Protein AF-0000000084529074 (afdb_homodimer)

Structure (mmCIF, N/CA/C/O backbone):
data_AF-0000000084529074-model_v1
#
loop_
_entity.id
_entity.type
_entity.pdbx_description
1 polymer Acetyltransferase
#
loop_
_atom_site.group_PDB
_atom_site.id
_atom_site.type_symbol
_atom_site.label_atom_id
_atom_site.label_alt_id
_atom_site.label_comp_id
_atom_site.label_asym_id
_atom_site.label_entity_id
_atom_site.label_seq_id
_atom_site.pdbx_PDB_ins_code
_atom_site.Cartn_x
_atom_site.Cartn_y
_atom_site.Cartn_z
_atom_site.occupancy
_atom_site.B_iso_or_equiv
_atom_site.auth_seq_id
_atom_site.auth_comp_id
_atom_site.auth_asym_id
_atom_site.auth_atom_id
_atom_site.pdbx_PDB_model_num
ATOM 1 N N . MET A 1 1 ? -19.469 14.969 -1.987 1 67.5 1 MET A N 1
ATOM 2 C CA . MET A 1 1 ? -19.672 15.68 -0.726 1 67.5 1 MET A CA 1
ATOM 3 C C . MET A 1 1 ? -19 17.047 -0.756 1 67.5 1 MET A C 1
ATOM 5 O O . MET A 1 1 ? -17.953 17.219 -1.384 1 67.5 1 MET A O 1
ATOM 9 N N . ASP A 1 2 ? -19.656 18.109 -0.275 1 78.69 2 ASP A N 1
ATOM 10 C CA . ASP A 1 2 ? -19.125 19.469 -0.254 1 78.69 2 ASP A CA 1
ATOM 11 C C . ASP A 1 2 ? -18.188 19.672 0.933 1 78.69 2 ASP A C 1
ATOM 13 O O . ASP A 1 2 ? -18.641 19.984 2.037 1 78.69 2 ASP A O 1
ATOM 17 N N . ILE A 1 3 ? -16.922 19.469 0.771 1 86.44 3 ILE A N 1
ATOM 18 C CA . ILE A 1 3 ? -15.93 19.516 1.843 1 86.44 3 ILE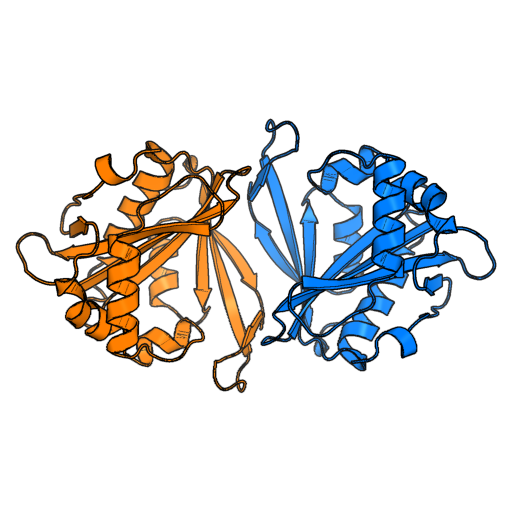 A CA 1
ATOM 19 C C . ILE A 1 3 ? -15.688 20.969 2.248 1 86.44 3 ILE A C 1
ATOM 21 O O . ILE A 1 3 ? -15.242 21.25 3.363 1 86.44 3 ILE A O 1
ATOM 25 N N . VAL A 1 4 ? -16.062 21.953 1.356 1 83.12 4 VAL A N 1
ATOM 26 C CA . VAL A 1 4 ? -15.812 23.375 1.584 1 83.12 4 VAL A CA 1
ATOM 27 C C . VAL A 1 4 ? -16.625 23.859 2.785 1 83.12 4 VAL A C 1
ATOM 29 O O . VAL A 1 4 ? -16.172 24.734 3.535 1 83.12 4 VAL A O 1
ATOM 32 N N . SER A 1 5 ? -17.75 23.234 2.975 1 89 5 SER A N 1
ATOM 33 C CA . SER A 1 5 ? -18.609 23.641 4.074 1 89 5 SER A CA 1
ATOM 34 C C . SER A 1 5 ? -18.094 23.109 5.41 1 89 5 SER A C 1
ATOM 36 O O . SER A 1 5 ? -18.547 23.547 6.473 1 89 5 SER A O 1
ATOM 38 N N . LEU A 1 6 ? -17.125 22.266 5.43 1 92.81 6 LEU A N 1
ATOM 39 C CA . LEU A 1 6 ? -16.625 21.609 6.645 1 92.81 6 LEU A CA 1
ATOM 40 C C . LEU A 1 6 ? -15.375 22.312 7.164 1 92.81 6 LEU A C 1
ATOM 42 O O . LEU A 1 6 ? -14.883 21.969 8.242 1 92.81 6 LEU A O 1
ATOM 46 N N . VAL A 1 7 ? -14.852 23.297 6.395 1 93.38 7 VAL A N 1
ATOM 47 C CA . VAL A 1 7 ? -13.602 23.969 6.75 1 93.38 7 VAL A CA 1
ATOM 48 C C . VAL A 1 7 ? -13.82 25.469 6.801 1 93.38 7 VAL A C 1
ATOM 50 O O . VAL A 1 7 ? -14.719 26 6.137 1 93.38 7 VAL A O 1
ATOM 53 N N . PRO A 1 8 ? -13.242 26.203 7.582 1 96.44 8 PRO A N 1
ATOM 54 C CA . PRO A 1 8 ? -12.086 25.797 8.391 1 96.44 8 PRO A CA 1
ATOM 55 C C . PRO A 1 8 ? -12.484 25.031 9.648 1 96.44 8 PRO A C 1
ATOM 57 O O . PRO A 1 8 ? -13.633 25.141 10.102 1 96.44 8 PRO A O 1
ATOM 60 N N . VAL A 1 9 ? -11.531 24.203 10.18 1 97.56 9 VAL A N 1
ATOM 61 C CA . VAL A 1 9 ? -11.664 23.531 11.461 1 97.56 9 VAL A CA 1
ATOM 62 C C . VAL A 1 9 ? -10.891 24.281 12.531 1 97.56 9 VAL A C 1
ATOM 64 O O . VAL A 1 9 ? -9.695 24.547 12.375 1 97.56 9 VAL A O 1
ATOM 67 N N . THR A 1 10 ? -11.555 24.641 13.586 1 98.06 10 THR A N 1
ATOM 68 C CA . THR A 1 10 ? -10.914 25.359 14.68 1 98.06 10 THR A CA 1
ATOM 69 C C . THR A 1 10 ? -10.695 24.438 15.883 1 98.06 10 THR A C 1
ATOM 71 O O . THR A 1 10 ? -11.602 23.703 16.266 1 98.06 10 THR A O 1
ATOM 74 N N . THR A 1 11 ? -9.492 24.391 16.328 1 98.19 11 THR A N 1
ATOM 75 C CA . THR A 1 11 ? -9.156 23.672 17.547 1 98.19 11 THR A CA 1
ATOM 76 C C . THR A 1 11 ? -8.844 24.641 18.688 1 98.19 11 THR A C 1
ATOM 78 O O . THR A 1 11 ? -9.195 25.828 18.609 1 98.19 11 THR A O 1
ATOM 81 N N . ASP A 1 12 ? -8.305 24.062 19.844 1 98.06 12 ASP A N 1
ATOM 82 C CA . ASP A 1 12 ? -8.023 24.906 20.984 1 98.06 12 ASP A CA 1
ATOM 83 C C . ASP A 1 12 ? -7.02 26 20.625 1 98.06 12 ASP A C 1
ATOM 85 O O . ASP A 1 12 ? -7.203 27.172 21 1 98.06 12 ASP A O 1
ATOM 89 N N . ARG A 1 13 ? -5.906 25.625 19.875 1 98.5 13 ARG A N 1
ATOM 90 C CA . ARG A 1 13 ? -4.836 26.578 19.625 1 98.5 13 ARG A CA 1
ATOM 91 C C . ARG A 1 13 ? -4.672 26.844 18.141 1 98.5 13 ARG A C 1
ATOM 93 O O . ARG A 1 13 ? -3.955 27.766 17.734 1 98.5 13 ARG A O 1
ATOM 100 N N . LEU A 1 14 ? -5.402 26.031 17.281 1 98.75 14 LEU A N 1
ATOM 101 C CA . LEU A 1 14 ? -5.09 26.078 15.852 1 98.75 14 LEU A CA 1
ATOM 102 C C . LEU A 1 14 ? -6.348 26.328 15.031 1 98.75 14 LEU A C 1
ATOM 104 O O . LEU A 1 14 ? -7.465 26.109 15.508 1 98.75 14 LEU A O 1
ATOM 108 N N . VAL A 1 15 ? -6.141 26.875 13.836 1 98.62 15 VAL A N 1
ATOM 109 C CA . VAL A 1 15 ? -7.137 26.875 12.773 1 98.62 15 VAL A CA 1
ATOM 110 C C . VAL A 1 15 ? -6.598 26.109 11.562 1 98.62 15 VAL A C 1
ATOM 112 O O . VAL A 1 15 ? -5.508 26.406 11.07 1 98.62 15 VAL A O 1
ATOM 115 N N . LEU A 1 16 ? -7.281 25.062 11.188 1 98.38 16 LEU A N 1
ATOM 116 C CA . LEU A 1 16 ? -7.02 24.344 9.945 1 98.38 16 LEU A CA 1
ATOM 117 C C . LEU A 1 16 ? -7.883 24.891 8.812 1 98.38 16 LEU A C 1
ATOM 119 O O . LEU A 1 16 ? -9.102 24.703 8.805 1 98.38 16 LEU A O 1
ATOM 123 N N . ARG A 1 17 ? -7.289 25.547 7.836 1 97.31 17 ARG A N 1
ATOM 124 C CA . ARG A 1 17 ? -8.055 26.25 6.809 1 97.31 17 ARG A CA 1
ATOM 125 C C . ARG A 1 17 ? -7.523 25.922 5.414 1 97.31 17 ARG A C 1
ATOM 127 O O . ARG A 1 17 ? -6.402 25.438 5.27 1 97.31 17 ARG A O 1
ATOM 134 N N . PRO A 1 18 ? -8.352 26.156 4.402 1 96.5 18 PRO A N 1
ATOM 135 C CA . PRO A 1 18 ? -7.828 26 3.041 1 96.5 18 PRO A CA 1
ATOM 136 C C . PRO A 1 18 ? -6.621 26.906 2.773 1 96.5 18 PRO A C 1
ATOM 138 O O . PRO A 1 18 ? -6.488 27.969 3.391 1 96.5 18 PRO A O 1
ATOM 141 N N . PHE A 1 19 ? -5.75 26.422 1.89 1 97 19 PHE A N 1
ATOM 142 C CA . PHE A 1 19 ? -4.605 27.219 1.479 1 97 19 PHE A CA 1
ATOM 143 C C . PHE A 1 19 ? -5.055 28.438 0.683 1 97 19 PHE A C 1
ATOM 145 O O . PHE A 1 19 ? -6.105 28.422 0.039 1 97 19 PHE A O 1
ATOM 152 N N . ALA A 1 20 ? -4.305 29.484 0.805 1 94.88 20 ALA A N 1
ATOM 153 C CA . ALA A 1 20 ? -4.457 30.688 -0.011 1 94.88 20 ALA A CA 1
ATOM 154 C C . ALA A 1 20 ? -3.18 31 -0.789 1 94.88 20 ALA A C 1
ATOM 156 O O . ALA A 1 20 ? -2.094 30.562 -0.404 1 94.88 20 ALA A O 1
ATOM 157 N N . ALA A 1 21 ? -3.281 31.703 -1.882 1 89.94 21 ALA A N 1
ATOM 158 C CA . ALA A 1 21 ? -2.143 32.031 -2.742 1 89.94 21 ALA A CA 1
ATOM 159 C C . ALA A 1 21 ? -1.001 32.625 -1.936 1 89.94 21 ALA A C 1
ATOM 161 O O . ALA A 1 21 ? 0.172 32.375 -2.205 1 89.94 21 ALA A O 1
ATOM 162 N N . GLY A 1 22 ? -1.305 33.406 -0.957 1 94.25 22 GLY A N 1
ATOM 163 C CA . GLY A 1 22 ? -0.3 34.094 -0.172 1 94.25 22 GLY A CA 1
ATOM 164 C C . GLY A 1 22 ? 0.433 33.188 0.802 1 94.25 22 GLY A C 1
ATOM 165 O O . GLY A 1 22 ? 1.377 33.625 1.467 1 94.25 22 GLY A O 1
ATOM 166 N N . ASP A 1 23 ? 0.114 31.906 0.792 1 97.88 23 ASP A N 1
ATOM 167 C CA . ASP A 1 23 ? 0.686 30.984 1.777 1 97.88 23 ASP A CA 1
ATOM 168 C C . ASP A 1 23 ? 1.996 30.391 1.272 1 97.88 23 ASP A C 1
ATOM 170 O O . ASP A 1 23 ? 2.707 29.719 2.023 1 97.88 23 ASP A O 1
ATOM 174 N N . ALA A 1 24 ? 2.338 30.625 0.024 1 97.75 24 ALA A N 1
ATOM 175 C CA . ALA A 1 24 ? 3.418 29.891 -0.629 1 97.75 24 ALA A CA 1
ATOM 176 C C . ALA A 1 24 ? 4.746 30.109 0.09 1 97.75 24 ALA A C 1
ATOM 178 O O . ALA A 1 24 ? 5.547 29.188 0.225 1 97.75 24 ALA A O 1
ATOM 179 N N . ALA A 1 25 ? 5 31.328 0.501 1 97.69 25 ALA A N 1
ATOM 180 C CA . ALA A 1 25 ? 6.258 31.625 1.177 1 97.69 25 ALA A CA 1
ATOM 181 C C . ALA A 1 25 ? 6.375 30.859 2.488 1 97.69 25 ALA A C 1
ATOM 183 O O . ALA A 1 25 ? 7.441 30.328 2.812 1 97.69 25 ALA A O 1
ATOM 184 N N . ASP A 1 26 ? 5.328 30.828 3.258 1 98.19 26 ASP A N 1
ATOM 185 C CA . ASP A 1 26 ? 5.324 30.078 4.508 1 98.19 26 ASP A CA 1
ATOM 186 C C . ASP A 1 26 ? 5.504 28.578 4.25 1 98.19 26 ASP A C 1
ATOM 188 O O . ASP A 1 26 ? 6.223 27.906 4.988 1 98.19 26 ASP A O 1
ATOM 192 N N . VAL A 1 27 ? 4.836 28.062 3.213 1 98.38 27 VAL A N 1
ATOM 193 C CA . VAL A 1 27 ? 4.938 26.656 2.857 1 98.38 27 VAL A CA 1
ATOM 194 C C . VAL A 1 27 ? 6.371 26.312 2.453 1 98.38 27 VAL A C 1
ATOM 196 O O . VAL A 1 27 ? 6.918 25.297 2.867 1 98.38 27 VAL A O 1
ATOM 199 N N . PHE A 1 28 ? 6.992 27.203 1.712 1 98.38 28 PHE A N 1
ATOM 200 C CA . PHE A 1 28 ? 8.375 27 1.295 1 98.38 28 PHE A CA 1
ATOM 201 C C . PHE A 1 28 ? 9.305 26.953 2.502 1 98.38 28 PHE A C 1
ATOM 203 O O . PHE A 1 28 ? 10.305 26.234 2.498 1 98.38 28 PHE A O 1
ATOM 210 N N . ALA A 1 29 ? 8.961 27.672 3.508 1 97.88 29 ALA A N 1
ATOM 211 C CA . ALA A 1 29 ? 9.805 27.781 4.695 1 97.88 29 ALA A CA 1
ATOM 212 C C . ALA A 1 29 ? 10 26.422 5.359 1 97.88 29 ALA A C 1
ATOM 214 O O . ALA A 1 29 ? 10.984 26.203 6.059 1 97.88 29 ALA A O 1
ATOM 215 N N . TYR A 1 30 ? 9.094 25.469 5.152 1 97.31 30 TYR A N 1
ATOM 216 C CA . TYR A 1 30 ? 9.32 24.156 5.723 1 97.31 30 TYR A CA 1
ATOM 217 C C . TYR A 1 30 ? 9.438 23.094 4.629 1 97.31 30 TYR A C 1
ATOM 219 O O . TYR A 1 30 ? 10.211 22.141 4.754 1 97.31 30 TYR A O 1
ATOM 227 N N . GLN A 1 31 ? 8.773 23.203 3.514 1 97.81 31 GLN A N 1
ATOM 228 C CA . GLN A 1 31 ? 8.836 22.203 2.453 1 97.81 31 GLN A CA 1
ATOM 229 C C . GLN A 1 31 ? 10.133 22.328 1.659 1 97.81 31 GLN A C 1
ATOM 231 O O . GLN A 1 31 ? 10.5 21.406 0.916 1 97.81 31 GLN A O 1
ATOM 236 N N . GLY A 1 32 ? 10.75 23.391 1.778 1 97.44 32 GLY A N 1
ATOM 237 C CA . GLY A 1 32 ? 12.023 23.609 1.107 1 97.44 32 GLY A CA 1
ATOM 238 C C . GLY A 1 32 ? 13.211 23.094 1.908 1 97.44 32 GLY A C 1
ATOM 239 O O . GLY A 1 32 ? 14.352 23.141 1.438 1 97.44 32 GLY A O 1
ATOM 240 N N . LEU A 1 33 ? 13.023 22.641 3.068 1 96.75 33 LEU A N 1
ATOM 241 C CA . LEU A 1 33 ? 14.094 22.219 3.963 1 96.75 33 LEU A CA 1
ATOM 242 C C . LEU A 1 33 ? 14.477 20.766 3.707 1 96.75 33 LEU A C 1
ATOM 244 O O . LEU A 1 33 ? 13.602 19.891 3.607 1 96.75 33 LEU A O 1
ATOM 248 N N . GLU A 1 34 ? 15.734 20.484 3.711 1 94.81 34 GLU A N 1
ATOM 249 C CA . GLU A 1 34 ? 16.25 19.125 3.574 1 94.81 34 GLU A CA 1
ATOM 250 C C . GLU A 1 34 ? 15.812 18.25 4.742 1 94.81 34 GLU A C 1
ATOM 252 O O . GLU A 1 34 ? 15.539 17.062 4.559 1 94.81 34 GLU A O 1
ATOM 257 N N . SER A 1 35 ? 15.766 18.828 5.859 1 93.62 35 SER A N 1
ATOM 258 C CA . SER A 1 35 ? 15.414 18.078 7.062 1 93.62 35 SER A CA 1
ATOM 259 C C . SER A 1 35 ? 13.977 17.562 6.996 1 93.62 35 SER A C 1
ATOM 261 O O . SER A 1 35 ? 13.656 16.531 7.574 1 93.62 35 SER A O 1
ATOM 263 N N . VAL A 1 36 ? 13.141 18.297 6.277 1 93.62 36 VAL A N 1
ATOM 264 C CA . VAL A 1 36 ? 11.758 17.875 6.086 1 93.62 36 VAL A CA 1
ATOM 265 C C . VAL A 1 36 ? 11.68 16.859 4.949 1 93.62 36 VAL A C 1
ATOM 267 O O . VAL A 1 36 ? 11.039 15.805 5.09 1 93.62 36 VAL A O 1
ATOM 270 N N . ALA A 1 37 ? 12.375 17.062 3.893 1 94.19 37 ALA A N 1
ATOM 271 C CA . ALA A 1 37 ? 12.32 16.25 2.68 1 94.19 37 ALA A CA 1
ATOM 272 C C . ALA A 1 37 ? 12.93 14.867 2.916 1 94.19 37 ALA A C 1
ATOM 274 O O . ALA A 1 37 ? 12.547 13.891 2.266 1 94.19 37 ALA A O 1
ATOM 275 N N . ARG A 1 38 ? 13.836 14.758 3.82 1 90 38 ARG A N 1
ATOM 276 C CA . ARG A 1 38 ? 14.609 13.539 4.023 1 90 38 ARG A CA 1
ATOM 277 C C . ARG A 1 38 ? 13.695 12.359 4.328 1 90 38 ARG A C 1
ATOM 279 O O . ARG A 1 38 ? 13.945 11.234 3.879 1 90 38 ARG A O 1
ATOM 286 N N . TYR A 1 39 ? 12.633 12.625 5.051 1 91.81 39 TYR A N 1
ATOM 287 C CA . TYR A 1 39 ? 11.75 11.539 5.461 1 91.81 39 TYR A CA 1
ATOM 288 C C . TYR A 1 39 ? 10.703 11.258 4.391 1 91.81 39 TYR A C 1
ATOM 290 O O . TYR A 1 39 ? 9.961 10.273 4.484 1 91.81 39 TYR A O 1
ATOM 298 N N . LEU A 1 40 ? 10.625 12.078 3.418 1 90.94 40 LEU A N 1
ATOM 299 C CA . LEU A 1 40 ? 9.562 11.992 2.416 1 90.94 40 LEU A CA 1
ATOM 300 C C . LEU A 1 40 ? 10.102 11.422 1.107 1 90.94 40 LEU A C 1
ATOM 302 O O . LEU A 1 40 ? 9.383 11.367 0.108 1 90.94 40 LEU A O 1
ATOM 306 N N . TYR A 1 41 ? 11.359 11.039 1.06 1 89.69 41 TYR A N 1
ATOM 307 C CA . TYR A 1 41 ? 12.023 10.398 -0.069 1 89.69 41 TYR A CA 1
ATOM 308 C C . TYR A 1 41 ? 11.875 11.234 -1.335 1 89.69 41 TYR A C 1
ATOM 310 O O . TYR A 1 41 ? 11.578 10.703 -2.406 1 89.69 41 TYR A O 1
ATOM 318 N N . ARG A 1 42 ? 12 12.484 -1.155 1 91.5 42 ARG A N 1
ATOM 319 C CA . ARG A 1 42 ? 11.969 13.453 -2.25 1 91.5 42 ARG A CA 1
ATOM 320 C C . ARG A 1 42 ? 12.984 14.57 -2.025 1 91.5 42 ARG A C 1
ATOM 322 O O . ARG A 1 42 ? 13.508 14.719 -0.921 1 91.5 42 ARG A O 1
ATOM 329 N N . GLU A 1 43 ? 13.242 15.289 -3.072 1 94.25 43 GLU A N 1
ATOM 330 C CA . GLU A 1 43 ? 14.031 16.516 -2.922 1 94.25 43 GLU A CA 1
ATOM 331 C C . GLU A 1 43 ? 13.203 17.625 -2.285 1 94.25 43 GLU A C 1
ATOM 333 O O . GLU A 1 43 ? 11.977 17.625 -2.379 1 94.25 43 GLU A O 1
ATOM 338 N N . PRO A 1 44 ? 13.953 18.516 -1.577 1 97 44 PRO A N 1
ATOM 339 C CA . PRO A 1 44 ? 13.219 19.703 -1.127 1 97 44 PRO A CA 1
ATOM 340 C C . PRO A 1 44 ? 12.516 20.438 -2.27 1 97 44 PRO A C 1
ATOM 342 O O . PRO A 1 44 ? 13.039 20.484 -3.387 1 97 44 PRO A O 1
ATOM 345 N N . TYR A 1 45 ? 11.344 20.953 -1.937 1 97.44 45 TYR A N 1
ATOM 346 C CA . TYR A 1 45 ? 10.617 21.703 -2.965 1 97.44 45 TYR A CA 1
ATOM 347 C C . TYR A 1 45 ? 11.281 23.047 -3.24 1 97.44 45 TYR A C 1
ATOM 349 O O . TYR A 1 45 ? 11.789 23.688 -2.322 1 97.44 45 TYR A O 1
ATOM 357 N N . SER A 1 46 ? 11.258 23.422 -4.48 1 98.12 46 SER A N 1
ATOM 358 C CA . SER A 1 46 ? 11.625 24.797 -4.828 1 98.12 46 SER A CA 1
ATOM 359 C C . SER A 1 46 ? 10.508 25.781 -4.473 1 98.12 46 SER A C 1
ATOM 361 O O . SER A 1 46 ? 9.391 25.359 -4.168 1 98.12 46 SER A O 1
ATOM 363 N N . ARG A 1 47 ? 10.859 27.016 -4.531 1 97.5 47 ARG A N 1
ATOM 364 C CA . ARG A 1 47 ? 9.844 28.031 -4.305 1 97.5 47 ARG A CA 1
ATOM 365 C C . ARG A 1 47 ? 8.719 27.922 -5.332 1 97.5 47 ARG A C 1
ATOM 367 O O . ARG A 1 47 ? 7.543 28.016 -4.98 1 97.5 47 ARG A O 1
ATOM 374 N N . GLU A 1 48 ? 9.117 27.719 -6.559 1 97.56 48 GLU A N 1
ATOM 375 C CA . GLU A 1 48 ? 8.148 27.578 -7.645 1 97.56 48 GLU A CA 1
ATOM 376 C C . GLU A 1 48 ? 7.227 26.375 -7.418 1 97.56 48 GLU A C 1
ATOM 378 O O . GLU A 1 48 ? 6.016 26.469 -7.637 1 97.56 48 GLU A O 1
ATOM 383 N N . ARG A 1 49 ? 7.816 25.312 -7 1 97.19 49 ARG A N 1
ATOM 384 C CA . ARG A 1 49 ? 7.023 24.125 -6.723 1 97.19 49 ARG A CA 1
ATOM 385 C C . ARG A 1 49 ? 6.031 24.375 -5.594 1 97.19 49 ARG A C 1
ATOM 387 O O . ARG A 1 49 ? 4.891 23.906 -5.648 1 97.19 49 ARG A O 1
ATOM 394 N N . CYS A 1 50 ? 6.457 25.078 -4.578 1 97.75 50 CYS A N 1
ATOM 395 C CA . CYS A 1 50 ? 5.566 25.406 -3.467 1 97.75 50 CYS A CA 1
ATOM 396 C C . CYS A 1 50 ? 4.41 26.281 -3.928 1 97.75 50 CYS A C 1
ATOM 398 O O . CYS A 1 50 ? 3.279 26.109 -3.469 1 97.75 50 CYS A O 1
ATOM 400 N N . GLU A 1 51 ? 4.672 27.188 -4.797 1 97.38 51 GLU A N 1
ATOM 401 C CA . GLU A 1 51 ? 3.615 28.031 -5.352 1 97.38 51 GLU A CA 1
ATOM 402 C C . GLU A 1 51 ? 2.582 27.203 -6.102 1 97.38 51 GLU A C 1
ATOM 404 O O . GLU A 1 51 ? 1.377 27.391 -5.93 1 97.38 51 GLU A O 1
ATOM 409 N N . GLU A 1 52 ? 3.1 26.312 -6.879 1 96.62 52 GLU A N 1
ATOM 410 C CA . GLU A 1 52 ? 2.213 25.422 -7.617 1 96.62 52 GLU A CA 1
ATOM 411 C C . GLU A 1 52 ? 1.392 24.562 -6.672 1 96.62 52 GLU A C 1
ATOM 413 O O . GLU A 1 52 ? 0.194 24.359 -6.883 1 96.62 52 GLU A O 1
ATOM 418 N N . LEU A 1 53 ? 2.088 24.047 -5.703 1 95.31 53 LEU A N 1
ATOM 419 C CA . LEU A 1 53 ? 1.443 23.172 -4.719 1 95.31 53 LEU A CA 1
ATOM 420 C C . LEU A 1 53 ? 0.323 23.922 -3.998 1 95.31 53 LEU A C 1
ATOM 422 O O . LEU A 1 53 ? -0.798 23.422 -3.9 1 95.31 53 LEU A O 1
ATOM 426 N N . VAL A 1 54 ? 0.618 25.062 -3.551 1 96.81 54 VAL A N 1
ATOM 427 C CA . VAL A 1 54 ? -0.341 25.875 -2.809 1 96.81 54 VAL A CA 1
ATOM 428 C C . VAL A 1 54 ? -1.53 26.203 -3.703 1 96.81 54 VAL A C 1
ATOM 430 O O . VAL A 1 54 ? -2.684 26.125 -3.275 1 96.81 54 VAL A O 1
ATOM 433 N N . ALA A 1 55 ? -1.262 26.578 -4.914 1 94.5 55 ALA A N 1
ATOM 434 C CA . ALA A 1 55 ? -2.326 26.906 -5.859 1 94.5 55 ALA A CA 1
ATOM 435 C C . ALA A 1 55 ? -3.229 25.703 -6.105 1 94.5 55 ALA A C 1
ATOM 437 O O . ALA A 1 55 ? -4.453 25.828 -6.16 1 94.5 55 ALA A O 1
ATOM 438 N N . SER A 1 56 ? -2.639 24.609 -6.266 1 92.88 56 SER A N 1
ATOM 439 C CA . SER A 1 56 ? -3.391 23.375 -6.492 1 92.88 56 SER A CA 1
ATOM 440 C C . SER A 1 56 ? -4.246 23.031 -5.281 1 92.88 56 SER A C 1
ATOM 442 O O . SER A 1 56 ? -5.422 22.688 -5.426 1 92.88 56 SER A O 1
ATOM 444 N N . ARG A 1 57 ? -3.678 23.109 -4.133 1 92.38 57 ARG A N 1
ATOM 445 C CA . ARG A 1 57 ? -4.371 22.75 -2.898 1 92.38 57 ARG A CA 1
ATOM 446 C C . ARG A 1 57 ? -5.523 23.719 -2.623 1 92.38 57 ARG A C 1
ATOM 448 O O . ARG A 1 57 ? -6.559 23.312 -2.088 1 92.38 57 ARG A O 1
ATOM 455 N N . ALA A 1 58 ? -5.316 24.922 -2.969 1 89.44 58 ALA A N 1
ATOM 456 C CA . ALA A 1 58 ? -6.34 25.938 -2.775 1 89.44 58 ALA A CA 1
ATOM 457 C C . ALA A 1 58 ? -7.57 25.656 -3.629 1 89.44 58 ALA A C 1
ATOM 459 O O . ALA A 1 58 ? -8.695 25.984 -3.244 1 89.44 58 ALA A O 1
ATOM 460 N N . ARG A 1 59 ? -7.363 24.984 -4.723 1 82.81 59 ARG A N 1
ATOM 461 C CA . ARG A 1 59 ? -8.438 24.766 -5.688 1 82.81 59 ARG A CA 1
ATOM 462 C C . ARG A 1 59 ? -9.078 23.406 -5.496 1 82.81 59 ARG A C 1
ATOM 464 O O . ARG A 1 59 ? -10.195 23.156 -5.965 1 82.81 59 ARG A O 1
ATOM 471 N N . CYS A 1 60 ? -8.359 22.594 -4.863 1 74.56 60 CYS A N 1
ATOM 472 C CA . CYS A 1 60 ? -8.812 21.219 -4.852 1 74.56 60 CYS A CA 1
ATOM 473 C C . CYS A 1 60 ? -9.305 20.812 -3.463 1 74.56 60 CYS A C 1
ATOM 475 O O . CYS A 1 60 ? -8.508 20.5 -2.586 1 74.56 60 CYS A O 1
ATOM 477 N N . LEU A 1 61 ? -10.555 20.984 -3.34 1 79 61 LEU A N 1
ATOM 478 C CA . LEU A 1 61 ? -11.195 20.516 -2.109 1 79 61 LEU A CA 1
ATOM 479 C C . LEU A 1 61 ? -12.273 19.484 -2.41 1 79 61 LEU A C 1
ATOM 481 O O . LEU A 1 61 ? -13.445 19.672 -2.076 1 79 61 LEU A O 1
ATOM 485 N N . SER A 1 62 ? -11.836 18.547 -3.205 1 83.12 62 SER A N 1
ATOM 486 C CA . SER A 1 62 ? -12.766 17.484 -3.566 1 83.12 62 SER A CA 1
ATOM 487 C C . SER A 1 62 ? -12.555 16.25 -2.703 1 83.12 62 SER A C 1
ATOM 489 O O . SER A 1 62 ? -11.453 16.016 -2.203 1 83.12 62 SER A O 1
ATOM 491 N N . TRP A 1 63 ? -13.609 15.539 -2.465 1 92 63 TRP A N 1
ATOM 492 C CA . TRP A 1 63 ? -13.609 14.305 -1.691 1 92 63 TRP A CA 1
ATOM 493 C C . TRP A 1 63 ? -14.617 13.305 -2.256 1 92 63 T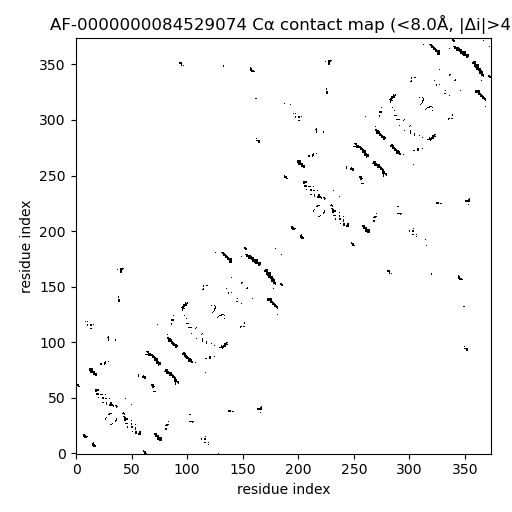RP A C 1
ATOM 495 O O . TRP A 1 63 ? -15.766 13.664 -2.533 1 92 63 TRP A O 1
ATOM 505 N N . GLY A 1 64 ? -14.141 12.117 -2.379 1 91 64 GLY A N 1
ATOM 506 C CA . GLY A 1 64 ? -15.102 11.102 -2.787 1 91 64 GLY A CA 1
ATOM 507 C C . GLY A 1 64 ? -14.5 10.031 -3.674 1 91 64 GLY A C 1
ATOM 508 O O . GLY A 1 64 ? -14.906 8.867 -3.611 1 91 64 GLY A O 1
ATOM 509 N N . GLU A 1 65 ? -13.492 10.445 -4.438 1 94.38 65 GLU A N 1
ATOM 510 C CA . GLU A 1 65 ? -12.859 9.492 -5.348 1 94.38 65 GLU A CA 1
ATOM 511 C C . GLU A 1 65 ? -11.422 9.203 -4.93 1 94.38 65 GLU A C 1
ATOM 513 O O . GLU A 1 65 ? -10.773 10.047 -4.297 1 94.38 65 GLU A O 1
ATOM 518 N N . GLU A 1 66 ? -10.961 7.996 -5.355 1 95.31 66 GLU A N 1
ATOM 519 C CA . GLU A 1 66 ? -9.57 7.645 -5.078 1 95.31 66 GLU A CA 1
ATOM 520 C C . GLU A 1 66 ? -8.617 8.711 -5.609 1 95.31 66 GLU A C 1
ATOM 522 O O . GLU A 1 66 ? -8.781 9.195 -6.73 1 95.31 66 GLU A O 1
ATOM 527 N N . GLY A 1 67 ? -7.707 9.047 -4.734 1 92.69 67 GLY A N 1
ATOM 528 C CA . GLY A 1 67 ? -6.742 10.062 -5.121 1 92.69 67 GLY A CA 1
ATOM 529 C C . GLY A 1 67 ? -7.156 11.469 -4.715 1 92.69 67 GLY A C 1
ATOM 530 O O . GLY A 1 67 ? -6.328 12.375 -4.676 1 92.69 67 GLY A O 1
ATOM 531 N N . ASP A 1 68 ? -8.484 11.711 -4.477 1 93.75 68 ASP A N 1
ATOM 532 C CA . ASP A 1 68 ? -8.898 13 -3.922 1 93.75 68 ASP A CA 1
ATOM 533 C C . ASP A 1 68 ? -8.188 13.281 -2.602 1 93.75 68 ASP A C 1
ATOM 535 O O . ASP A 1 68 ? -7.945 12.367 -1.811 1 93.75 68 ASP A O 1
ATOM 539 N N . ALA A 1 69 ? -7.906 14.562 -2.426 1 93.81 69 ALA A N 1
ATOM 540 C CA . ALA A 1 69 ? -7.176 14.938 -1.217 1 93.81 69 ALA A CA 1
ATOM 541 C C . ALA A 1 69 ? -7.703 16.234 -0.634 1 93.81 69 ALA A C 1
ATOM 543 O O . ALA A 1 69 ? -8.086 17.141 -1.376 1 93.81 69 ALA A O 1
ATOM 544 N N . LEU A 1 70 ? -7.75 16.281 0.645 1 94.88 70 LEU A N 1
ATOM 545 C CA . LEU A 1 70 ? -8 17.484 1.438 1 94.88 70 LEU A CA 1
ATOM 546 C C . LEU A 1 70 ? -6.742 17.906 2.184 1 94.88 70 LEU A C 1
ATOM 548 O O . LEU A 1 70 ? -6.324 17.25 3.137 1 94.88 70 LEU A O 1
ATOM 552 N N . ALA A 1 71 ? -6.168 18.969 1.693 1 96.5 71 ALA A N 1
ATOM 553 C CA . ALA A 1 71 ? -5.004 19.547 2.361 1 96.5 71 ALA A CA 1
ATOM 554 C C . ALA A 1 71 ? -5.355 20.891 3.004 1 96.5 71 ALA A C 1
ATOM 556 O O . ALA A 1 71 ? -5.945 21.75 2.359 1 96.5 71 ALA A O 1
ATOM 557 N N . LEU A 1 72 ? -5.012 21.016 4.258 1 97.56 72 LEU A N 1
ATOM 558 C CA . LEU A 1 72 ? -5.328 22.234 4.996 1 97.56 72 LEU A CA 1
ATOM 559 C C . LEU A 1 72 ? -4.066 22.859 5.59 1 97.56 72 LEU A C 1
ATOM 561 O O . LEU A 1 72 ? -3.191 22.141 6.078 1 97.56 72 LEU A O 1
ATOM 565 N N . ALA A 1 73 ? -4.008 24.141 5.527 1 98.44 73 ALA A N 1
ATOM 566 C CA . ALA A 1 73 ? -2.973 24.891 6.234 1 98.44 73 ALA A CA 1
ATOM 567 C C . ALA A 1 73 ? -3.23 24.891 7.738 1 98.44 73 ALA A C 1
ATOM 569 O O . ALA A 1 73 ? -4.371 25.062 8.18 1 98.44 73 ALA A O 1
ATOM 570 N N . VAL A 1 74 ? -2.18 24.656 8.477 1 98.81 74 VAL A N 1
ATOM 571 C CA . VAL A 1 74 ? -2.236 24.766 9.93 1 98.81 74 VAL A CA 1
ATOM 572 C C . VAL A 1 74 ? -1.76 26.141 10.375 1 98.81 74 VAL A C 1
ATOM 574 O O . VAL A 1 74 ? -0.614 26.516 10.117 1 98.81 74 VAL A O 1
ATOM 577 N N . CYS A 1 75 ? -2.613 26.891 11.047 1 98.75 75 CYS A N 1
ATOM 578 C CA . CYS A 1 75 ? -2.301 28.219 11.531 1 98.75 75 CYS A CA 1
ATOM 579 C C . CYS A 1 75 ? -2.588 28.344 13.023 1 98.75 75 CYS A C 1
ATOM 581 O O . CYS A 1 75 ? -3.553 27.766 13.523 1 98.75 75 CYS A O 1
ATOM 583 N N . ARG A 1 76 ? -1.712 29.094 13.75 1 98.38 76 ARG A N 1
ATOM 584 C CA . ARG A 1 76 ? -1.993 29.406 15.148 1 98.38 76 ARG A CA 1
ATOM 585 C C . ARG A 1 76 ? -3.102 30.453 15.266 1 98.38 76 ARG A C 1
ATOM 587 O O . ARG A 1 76 ? -3.135 31.406 14.5 1 98.38 76 ARG A O 1
ATOM 594 N N . ARG A 1 77 ? -3.99 30.172 16.203 1 97.75 77 ARG A N 1
ATOM 595 C CA . ARG A 1 77 ? -5.078 31.125 16.391 1 97.75 77 ARG A CA 1
ATOM 596 C C . ARG A 1 77 ? -4.543 32.5 16.797 1 97.75 77 ARG A C 1
ATOM 598 O O . ARG A 1 77 ? -3.723 32.594 17.703 1 97.75 77 ARG A O 1
ATOM 605 N N . GLY A 1 78 ? -4.977 33.531 16.094 1 95.56 78 GLY A N 1
ATOM 606 C CA . GLY A 1 78 ? -4.668 34.906 16.438 1 95.56 78 GLY A CA 1
ATOM 607 C C . GLY A 1 78 ? -3.297 35.344 15.969 1 95.56 78 GLY A C 1
ATOM 608 O O . GLY A 1 78 ? -2.859 36.438 16.281 1 95.56 78 GLY A O 1
ATOM 609 N N . LEU A 1 79 ? -2.562 34.438 15.312 1 95.38 79 LEU A N 1
ATOM 610 C CA . LEU A 1 79 ? -1.235 34.781 14.797 1 95.38 79 LEU A CA 1
ATOM 611 C C . LEU A 1 79 ? -1.168 34.531 13.289 1 95.38 79 LEU A C 1
ATOM 613 O O . LEU A 1 79 ? -1.838 33.656 12.758 1 95.38 79 LEU A O 1
ATOM 617 N N . PRO A 1 80 ? -0.458 35.344 12.664 1 93.81 80 PRO A N 1
ATOM 618 C CA . PRO A 1 80 ? -0.349 35.188 11.211 1 93.81 80 PRO A CA 1
ATOM 619 C C . PRO A 1 80 ? 0.565 34.031 10.812 1 93.81 80 PRO A C 1
ATOM 621 O O . PRO A 1 80 ? 1.427 33.625 11.602 1 93.81 80 PRO A O 1
ATOM 624 N N . GLY A 1 81 ? 0.348 33.531 9.547 1 96.56 81 GLY A N 1
ATOM 625 C CA . GLY A 1 81 ? 1.288 32.625 8.945 1 96.56 81 GLY A CA 1
ATOM 626 C C . GLY A 1 81 ? 0.843 31.172 9.039 1 96.56 81 GLY A C 1
ATOM 627 O O . GLY A 1 81 ? 0.024 30.812 9.891 1 96.56 81 GLY A O 1
ATOM 628 N N . VAL A 1 82 ? 1.337 30.422 8.117 1 98.5 82 VAL A N 1
ATOM 629 C CA . VAL A 1 82 ? 1.152 28.969 8.078 1 98.5 82 VAL A CA 1
ATOM 630 C C . VAL A 1 82 ? 2.328 28.281 8.766 1 98.5 82 VAL A C 1
ATOM 632 O O . VAL A 1 82 ? 3.488 28.531 8.43 1 98.5 82 VAL A O 1
ATOM 635 N N . VAL A 1 83 ? 2.053 27.469 9.742 1 98.31 83 VAL A N 1
ATOM 636 C CA . VAL A 1 83 ? 3.145 26.844 10.492 1 98.31 83 VAL A CA 1
ATOM 637 C C . VAL A 1 83 ? 3.316 25.391 10.055 1 98.31 83 VAL A C 1
ATOM 639 O O . VAL A 1 83 ? 4.25 24.719 10.484 1 98.31 83 VAL A O 1
ATOM 642 N N . GLY A 1 84 ? 2.408 24.875 9.234 1 98.38 84 GLY A N 1
ATOM 643 C CA . GLY A 1 84 ? 2.438 23.516 8.734 1 98.38 84 GLY A CA 1
ATOM 644 C C . GLY A 1 84 ? 1.203 23.141 7.93 1 98.38 84 GLY A C 1
ATOM 645 O O . GLY A 1 84 ? 0.47 24.031 7.473 1 98.38 84 GLY A O 1
ATOM 646 N N . GLU A 1 85 ? 1.06 21.906 7.691 1 98.38 85 GLU A N 1
ATOM 647 C CA . GLU A 1 85 ? -0.085 21.406 6.934 1 98.38 85 GLU A CA 1
ATOM 648 C C . GLU A 1 85 ? -0.48 20 7.395 1 98.38 85 GLU A C 1
ATOM 650 O O . GLU A 1 85 ? 0.335 19.281 7.969 1 98.38 85 GLU A O 1
ATOM 655 N N . VAL A 1 86 ? -1.709 19.703 7.227 1 98.19 86 VAL A N 1
ATOM 656 C CA . VAL A 1 86 ? -2.256 18.359 7.375 1 98.19 86 VAL A CA 1
ATOM 657 C C . VAL A 1 86 ? -3.023 17.969 6.113 1 98.19 86 VAL A C 1
ATOM 659 O O . VAL A 1 86 ? -3.484 18.828 5.367 1 98.19 86 VAL A O 1
ATOM 662 N N . SER A 1 87 ? -3.107 16.719 5.898 1 97.31 87 SER A N 1
ATOM 663 C CA . SER A 1 87 ? -3.82 16.297 4.699 1 97.31 87 SER A CA 1
ATOM 664 C C . SER A 1 87 ? -4.48 14.938 4.898 1 97.31 87 SER A C 1
ATOM 666 O O . SER A 1 87 ? -4.07 14.164 5.77 1 97.31 87 SER A O 1
ATOM 668 N N . LEU A 1 88 ? -5.57 14.719 4.203 1 96.88 88 LEU A N 1
ATOM 669 C CA . LEU A 1 88 ? -6.254 13.438 4.016 1 96.88 88 LEU A CA 1
ATOM 670 C C . LEU A 1 88 ? -6.336 13.078 2.537 1 96.88 88 LEU A C 1
ATOM 672 O O . LEU A 1 88 ? -6.672 13.922 1.705 1 96.88 88 LEU A O 1
ATOM 676 N N . LYS A 1 89 ? -6.004 11.898 2.201 1 97 89 LYS A N 1
ATOM 677 C CA . LYS A 1 89 ? -6.121 11.414 0.828 1 97 89 LYS A CA 1
ATOM 678 C C . LYS A 1 89 ? -6.934 10.125 0.767 1 97 89 LYS A C 1
ATOM 680 O O . LYS A 1 89 ? -6.688 9.195 1.537 1 97 89 LYS A O 1
ATOM 685 N N . VAL A 1 90 ? -7.871 10.117 -0.179 1 97.38 90 VAL A N 1
ATOM 686 C CA . VAL A 1 90 ? -8.672 8.914 -0.348 1 97.38 90 VAL A CA 1
ATOM 687 C C . VAL A 1 90 ? -7.809 7.801 -0.944 1 97.38 90 VAL A C 1
ATOM 689 O O . VAL A 1 90 ? -7.336 7.914 -2.078 1 97.38 90 VAL A O 1
ATOM 692 N N . ALA A 1 91 ? -7.582 6.758 -0.198 1 98.06 91 ALA A N 1
ATOM 693 C CA . ALA A 1 91 ? -6.801 5.613 -0.658 1 98.06 91 ALA A CA 1
ATOM 694 C C . ALA A 1 91 ? -7.695 4.562 -1.303 1 98.06 91 ALA A C 1
ATOM 696 O O . ALA A 1 91 ? -7.285 3.875 -2.24 1 98.06 91 ALA A O 1
ATOM 697 N N . SER A 1 92 ? -8.852 4.344 -0.774 1 97.75 92 SER A N 1
ATOM 698 C CA . SER A 1 92 ? -9.906 3.498 -1.331 1 97.75 92 SER A CA 1
ATOM 699 C C . SER A 1 92 ? -11.289 4.078 -1.049 1 97.75 92 SER A C 1
ATOM 701 O O . SER A 1 92 ? -11.703 4.176 0.108 1 97.75 92 SER A O 1
ATOM 703 N N . ALA A 1 93 ? -11.891 4.508 -2.111 1 96.81 93 ALA A N 1
ATOM 704 C CA . ALA A 1 93 ? -13.25 5.027 -1.95 1 96.81 93 ALA A CA 1
ATOM 705 C C . ALA A 1 93 ? -14.219 3.916 -1.548 1 96.81 93 ALA A C 1
ATOM 707 O O . ALA A 1 93 ? -15.039 4.098 -0.648 1 96.81 93 ALA A O 1
ATOM 708 N N . TYR A 1 94 ? -14.094 2.73 -2.158 1 96.12 94 TYR A N 1
ATOM 709 C CA . TYR A 1 94 ? -14.992 1.608 -1.895 1 96.12 94 TYR A CA 1
ATOM 710 C C . TYR A 1 94 ? -14.875 1.148 -0.447 1 96.12 94 TYR A C 1
ATOM 712 O O . TYR A 1 94 ? -15.883 1.007 0.249 1 96.12 94 TYR A O 1
ATOM 720 N N . ALA A 1 95 ? -13.648 1.003 0.001 1 97.12 95 ALA A N 1
ATOM 721 C CA . ALA A 1 95 ? -13.414 0.509 1.356 1 97.12 95 ALA A CA 1
ATOM 722 C C . ALA A 1 95 ? -13.281 1.662 2.346 1 97.12 95 ALA A C 1
ATOM 724 O O . ALA A 1 95 ? -12.836 1.467 3.479 1 97.12 95 ALA A O 1
ATOM 725 N N . ARG A 1 96 ? -13.469 2.934 1.926 1 96.88 96 ARG A N 1
ATOM 726 C CA . ARG A 1 96 ? -13.5 4.117 2.781 1 96.88 96 ARG A CA 1
ATOM 727 C C . ARG A 1 96 ? -12.227 4.23 3.604 1 96.88 96 ARG A C 1
ATOM 729 O O . ARG A 1 96 ? -12.281 4.391 4.824 1 96.88 96 ARG A O 1
ATOM 736 N N . GLN A 1 97 ? -11.078 4.09 2.949 1 98.31 97 GLN A N 1
ATOM 737 C CA . GLN A 1 97 ? -9.75 4.254 3.527 1 98.31 97 GLN A CA 1
ATOM 738 C C . GLN A 1 97 ? -9.172 5.625 3.186 1 98.31 97 GLN A C 1
ATOM 740 O O . GLN A 1 97 ? -9.219 6.055 2.031 1 98.31 97 GLN A O 1
ATOM 745 N N . ALA A 1 98 ? -8.586 6.266 4.145 1 98.44 98 ALA A N 1
ATOM 746 C CA . ALA A 1 98 ? -7.918 7.539 3.895 1 98.44 98 ALA A CA 1
ATOM 747 C C . ALA A 1 98 ? -6.535 7.57 4.531 1 98.44 98 ALA A C 1
ATOM 749 O O . ALA A 1 98 ? -6.352 7.098 5.656 1 98.44 98 ALA A O 1
ATOM 750 N N . GLU A 1 99 ? -5.598 8.062 3.805 1 98.75 99 GLU A N 1
ATOM 751 C CA . GLU A 1 99 ? -4.266 8.32 4.34 1 98.75 99 GLU A CA 1
ATOM 752 C C . GLU A 1 99 ? -4.172 9.719 4.945 1 98.75 99 GLU A C 1
ATOM 754 O O . GLU A 1 99 ? -4.57 10.695 4.312 1 98.75 99 GLU A O 1
ATOM 759 N N . ILE A 1 100 ? -3.709 9.781 6.133 1 98.62 100 ILE A N 1
ATOM 760 C CA . ILE A 1 100 ? -3.535 11.062 6.809 1 98.62 100 ILE A CA 1
ATOM 761 C C . ILE A 1 100 ? -2.053 11.422 6.859 1 98.62 100 ILE A C 1
ATOM 763 O O . ILE A 1 100 ? -1.194 10.539 6.922 1 98.62 100 ILE A O 1
ATOM 767 N N . GLY A 1 101 ? -1.748 12.633 6.777 1 98.19 101 GLY A N 1
ATOM 768 C CA . GLY A 1 101 ? -0.382 13.133 6.84 1 98.19 101 GLY A CA 1
ATOM 769 C C . GLY A 1 101 ? -0.276 14.523 7.43 1 98.19 101 GLY A C 1
ATOM 770 O O . GLY A 1 101 ? -1.286 15.203 7.605 1 98.19 101 GLY A O 1
ATOM 771 N N . TRP A 1 102 ? 0.966 14.891 7.758 1 98.19 102 TRP A N 1
ATOM 772 C CA . TRP A 1 102 ? 1.245 16.203 8.32 1 98.19 102 TRP A CA 1
ATOM 773 C C . TRP A 1 102 ? 2.701 16.594 8.086 1 98.19 102 TRP A C 1
ATOM 775 O O . TRP A 1 102 ? 3.562 15.734 7.914 1 98.19 102 TRP A O 1
ATOM 785 N N . SER A 1 103 ? 2.939 17.828 7.992 1 97.12 103 SER A N 1
ATOM 786 C CA . SER A 1 103 ? 4.25 18.469 7.973 1 97.12 103 SER A CA 1
ATOM 787 C C . SER A 1 103 ? 4.23 19.797 8.734 1 97.12 103 SER A C 1
ATOM 789 O O . SER A 1 103 ? 3.357 20.625 8.516 1 97.12 103 SER A O 1
ATOM 791 N N . LEU A 1 104 ? 5.105 19.953 9.648 1 96.94 104 LEU A N 1
ATOM 792 C CA . LEU A 1 104 ? 5.219 21.188 10.406 1 96.94 104 LEU A CA 1
ATOM 793 C C . LEU A 1 104 ? 6.598 21.812 10.227 1 96.94 104 LEU A C 1
ATOM 795 O O . LEU A 1 104 ? 7.594 21.109 10.094 1 96.94 104 LEU A O 1
ATOM 799 N N . HIS A 1 105 ? 6.574 23.156 10.25 1 97 105 HIS A N 1
ATOM 800 C CA . HIS A 1 105 ? 7.852 23.859 10.352 1 97 105 HIS A CA 1
ATOM 801 C C . HIS A 1 105 ? 8.633 23.406 11.578 1 97 105 HIS A C 1
ATOM 803 O O . HIS A 1 105 ? 8.086 23.359 12.688 1 97 105 HIS A O 1
ATOM 809 N N . PRO A 1 106 ? 9.906 23.141 11.359 1 95.81 106 PRO A N 1
ATOM 810 C CA . PRO A 1 106 ? 10.703 22.641 12.477 1 95.81 106 PRO A CA 1
ATOM 811 C C . PRO A 1 106 ? 10.688 23.578 13.688 1 95.81 106 PRO A C 1
ATOM 813 O O . PRO A 1 106 ? 10.703 23.109 14.828 1 95.81 106 PRO A O 1
ATOM 816 N N . ASP A 1 107 ? 10.555 24.812 13.453 1 95.31 107 ASP A N 1
ATOM 817 C CA . ASP A 1 107 ? 10.555 25.797 14.523 1 95.31 107 ASP A CA 1
ATOM 818 C C . ASP A 1 107 ? 9.305 25.672 15.391 1 95.31 107 ASP A C 1
ATOM 820 O O . ASP A 1 107 ? 9.234 26.234 16.484 1 95.31 107 ASP A O 1
ATOM 824 N N . HIS A 1 108 ? 8.352 25.016 14.898 1 95.12 108 HIS A N 1
ATOM 825 C CA . HIS A 1 108 ? 7.086 24.891 15.625 1 95.12 108 HIS A CA 1
ATOM 826 C C . HIS A 1 108 ? 6.867 23.469 16.125 1 95.12 108 HIS A C 1
ATOM 828 O O . HIS A 1 108 ? 5.754 23.109 16.516 1 95.12 108 HIS A O 1
ATOM 834 N N . GLU A 1 109 ? 7.871 22.656 16.047 1 92.81 109 GLU A N 1
ATOM 835 C CA . GLU A 1 109 ? 7.785 21.297 16.578 1 92.81 109 GLU A CA 1
ATOM 836 C C . GLU A 1 109 ? 7.91 21.297 18.094 1 92.81 109 GLU A C 1
ATOM 838 O O . GLU A 1 109 ? 8.414 22.266 18.688 1 92.81 109 GLU A O 1
ATOM 843 N N . GLY A 1 110 ? 7.402 20.281 18.719 1 92.88 110 GLY A N 1
ATOM 844 C CA . GLY A 1 110 ? 7.566 20.109 20.156 1 92.88 110 GLY A CA 1
ATOM 845 C C . GLY A 1 110 ? 6.465 20.766 20.969 1 92.88 110 GLY A C 1
ATOM 846 O O . GLY A 1 110 ? 6.457 20.688 22.188 1 92.88 110 GLY A O 1
ATOM 847 N N . HIS A 1 111 ? 5.531 21.406 20.297 1 95.12 111 HIS A N 1
ATOM 848 C CA . HIS A 1 111 ? 4.438 22.078 20.969 1 95.12 111 HIS A CA 1
ATOM 849 C C . HIS A 1 111 ? 3.156 21.266 20.922 1 95.12 111 HIS A C 1
ATOM 851 O O . HIS A 1 111 ? 2.141 21.641 21.5 1 95.12 111 HIS A O 1
ATOM 857 N N . GLY A 1 112 ? 3.15 20.188 20.219 1 97.44 112 GLY A N 1
ATOM 858 C CA . GLY A 1 112 ? 1.969 19.344 20.109 1 97.44 112 GLY A CA 1
ATOM 859 C C . GLY A 1 112 ? 1.022 19.797 19 1 97.44 112 GLY A C 1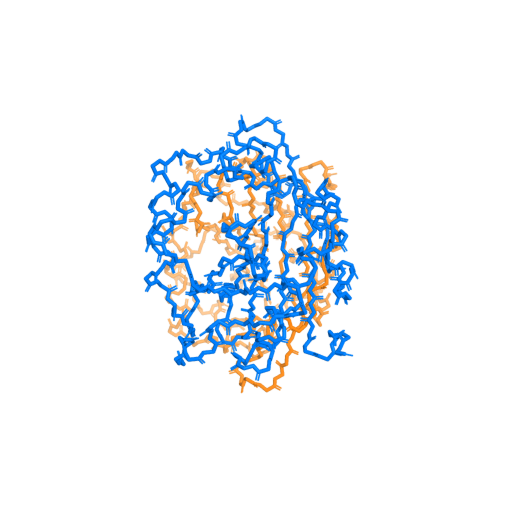
ATOM 860 O O . GLY A 1 112 ? -0.1 19.297 18.906 1 97.44 112 GLY A O 1
ATOM 861 N N . TYR A 1 113 ? 1.475 20.719 18.156 1 98.38 113 TYR A N 1
ATOM 862 C CA . TYR A 1 113 ? 0.617 21.25 17.094 1 98.38 113 TYR A CA 1
ATOM 863 C C . TYR A 1 113 ? 0.275 20.188 16.078 1 98.38 113 TYR A C 1
ATOM 865 O O . TYR A 1 113 ? -0.868 20.094 15.625 1 98.38 113 TYR A O 1
ATOM 873 N N . ALA A 1 114 ? 1.263 19.422 15.703 1 98.19 114 ALA A N 1
ATOM 874 C CA . ALA A 1 114 ? 1 18.359 14.734 1 98.19 114 ALA A CA 1
ATOM 875 C C . ALA A 1 114 ? -0.05 17.391 15.266 1 98.19 114 ALA A C 1
ATOM 877 O O . ALA A 1 114 ? -0.982 17.016 14.547 1 98.19 114 ALA A O 1
ATOM 878 N N . THR A 1 115 ? 0.11 17 16.547 1 98.19 115 THR A N 1
ATOM 879 C CA . THR A 1 115 ? -0.844 16.094 17.156 1 98.19 115 THR A CA 1
ATOM 880 C C . THR A 1 115 ? -2.238 16.719 17.203 1 98.19 115 THR A C 1
ATOM 882 O O . THR A 1 115 ? -3.223 16.062 16.844 1 98.19 115 THR A O 1
ATOM 885 N N . GLU A 1 116 ? -2.293 17.953 17.641 1 98.56 116 GLU A N 1
ATOM 886 C CA . GLU A 1 116 ? -3.561 18.672 17.719 1 98.56 116 GLU A CA 1
ATOM 887 C C . GLU A 1 116 ? -4.23 18.766 16.359 1 98.56 116 GLU A C 1
ATOM 889 O O . GLU A 1 116 ? -5.422 18.484 16.219 1 98.56 116 GLU A O 1
ATOM 894 N N . ALA A 1 117 ? -3.5 19.125 15.32 1 98.69 117 ALA A N 1
ATOM 895 C CA . ALA A 1 117 ? -4.023 19.281 13.961 1 98.69 117 ALA A CA 1
ATOM 896 C C . ALA A 1 117 ? -4.449 17.953 13.375 1 98.69 117 ALA A C 1
ATOM 898 O O . ALA A 1 117 ? -5.543 17.828 12.812 1 98.69 117 ALA A O 1
ATOM 899 N N . ALA A 1 118 ? -3.588 16.953 13.516 1 98.31 118 ALA A N 1
ATOM 900 C CA . ALA A 1 118 ? -3.881 15.633 12.977 1 98.31 118 ALA A CA 1
ATOM 901 C C . ALA A 1 118 ? -5.105 15.023 13.664 1 98.31 118 ALA A C 1
ATOM 903 O O . ALA A 1 118 ? -5.918 14.359 13.016 1 98.31 118 ALA A O 1
ATOM 904 N N . SER A 1 119 ? -5.203 15.234 14.938 1 98 119 SER A N 1
ATOM 905 C CA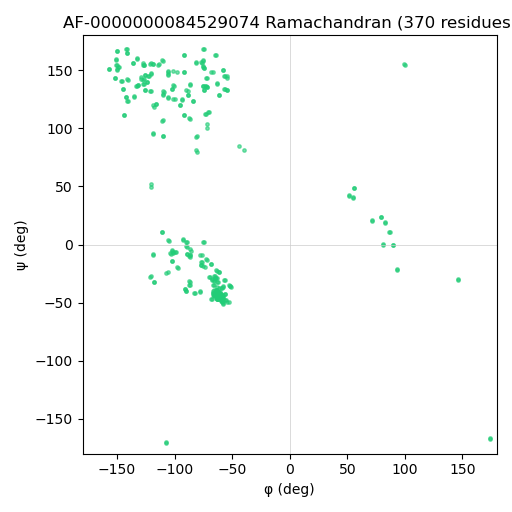 . SER A 1 119 ? -6.359 14.742 15.68 1 98 119 SER A CA 1
ATOM 906 C C . SER A 1 119 ? -7.652 15.352 15.156 1 98 119 SER A C 1
ATOM 908 O O . SER A 1 119 ? -8.641 14.641 14.938 1 98 119 SER A O 1
ATOM 910 N N . ALA A 1 120 ? -7.629 16.609 14.984 1 98.06 120 ALA A N 1
ATOM 911 C CA . ALA A 1 120 ? -8.805 17.297 14.461 1 98.06 120 ALA A CA 1
ATOM 912 C C . ALA A 1 120 ? -9.156 16.812 13.062 1 98.06 120 ALA A C 1
ATOM 914 O O . ALA A 1 120 ? -10.328 16.625 12.734 1 98.06 120 ALA A O 1
ATOM 915 N N . LEU A 1 121 ? -8.156 16.609 12.25 1 97.88 121 LEU A N 1
ATOM 916 C CA . LEU A 1 121 ? -8.375 16.125 10.891 1 97.88 121 LEU A CA 1
ATOM 917 C C . LEU A 1 121 ? -8.922 14.703 10.898 1 97.88 121 LEU A C 1
ATOM 919 O O . LEU A 1 121 ? -9.82 14.375 10.117 1 97.88 121 LEU A O 1
ATOM 923 N N . ALA A 1 122 ? -8.367 13.875 11.727 1 98.06 122 ALA A N 1
ATOM 924 C CA . ALA A 1 122 ? -8.875 12.508 11.867 1 98.06 122 ALA A CA 1
ATOM 925 C C . ALA A 1 122 ? -10.336 12.508 12.305 1 98.06 122 ALA A C 1
ATOM 927 O O . ALA A 1 122 ? -11.141 11.727 11.797 1 98.06 122 ALA A O 1
ATOM 928 N N . ALA A 1 123 ? -10.648 13.383 13.258 1 96.88 123 ALA A N 1
ATOM 929 C CA . ALA A 1 123 ? -12.039 13.5 13.688 1 96.88 123 ALA A CA 1
ATOM 930 C C . ALA A 1 123 ? -12.945 13.891 12.523 1 96.88 123 ALA A C 1
ATOM 932 O O . ALA A 1 123 ? -14.031 13.328 12.359 1 96.88 123 ALA A O 1
ATOM 933 N N . LEU A 1 124 ? -12.508 14.836 11.781 1 96.25 124 LEU A N 1
ATOM 934 C CA . LEU A 1 124 ? -13.258 15.25 10.602 1 96.25 124 LEU A CA 1
ATOM 935 C C . LEU A 1 124 ? -13.453 14.078 9.648 1 96.25 124 LEU A C 1
ATOM 937 O O . LEU A 1 124 ? -14.547 13.891 9.109 1 96.25 124 LEU A O 1
ATOM 941 N N . ALA A 1 125 ? -12.398 13.297 9.383 1 96.81 125 ALA A N 1
ATOM 942 C CA . ALA A 1 125 ? -12.445 12.141 8.5 1 96.81 125 ALA A CA 1
ATOM 943 C C . ALA A 1 125 ? -13.523 11.148 8.945 1 96.81 125 ALA A C 1
ATOM 945 O O . ALA A 1 125 ? -14.336 10.703 8.133 1 96.81 125 ALA A O 1
ATOM 946 N N . PHE A 1 126 ? -13.555 10.828 10.195 1 97.06 126 PHE A N 1
ATOM 947 C CA . PHE A 1 126 ? -14.453 9.805 10.727 1 97.06 126 PHE A CA 1
ATOM 948 C C . PHE A 1 126 ? -15.867 10.352 10.883 1 97.06 126 PHE A C 1
ATOM 950 O O . PHE A 1 126 ? -16.844 9.688 10.539 1 97.06 126 PHE A O 1
ATOM 957 N N . ASP A 1 127 ? -15.992 11.547 11.328 1 95 127 ASP A N 1
ATOM 958 C CA . ASP A 1 127 ? -17.297 12.062 11.75 1 95 127 ASP A CA 1
ATOM 959 C C . ASP A 1 127 ? -18.062 12.648 10.57 1 95 127 ASP A C 1
ATOM 961 O O . ASP A 1 127 ? -19.297 12.648 10.57 1 95 127 ASP A O 1
ATOM 965 N N . ALA A 1 128 ? -17.344 13.195 9.641 1 94.69 128 ALA A N 1
ATOM 966 C CA . ALA A 1 128 ? -18.047 13.977 8.625 1 94.69 128 ALA A CA 1
ATOM 967 C C . ALA A 1 128 ? -17.797 13.414 7.227 1 94.69 128 ALA A C 1
ATOM 969 O O . ALA A 1 128 ? -18.641 13.539 6.344 1 94.69 128 ALA A O 1
ATOM 970 N N . LEU A 1 129 ? -16.672 12.766 7.016 1 95.12 129 LEU A N 1
ATOM 971 C CA . LEU A 1 129 ? -16.312 12.391 5.652 1 95.12 129 LEU A CA 1
ATOM 972 C C . LEU A 1 129 ? -16.594 10.914 5.406 1 95.12 129 LEU A C 1
ATOM 974 O O . LEU A 1 129 ? -16.328 10.398 4.316 1 95.12 129 LEU A O 1
ATOM 978 N N . GLY A 1 130 ? -16.984 10.18 6.375 1 94.06 130 GLY A N 1
ATOM 979 C CA . GLY A 1 130 ? -17.422 8.797 6.219 1 94.06 130 GLY A CA 1
ATOM 980 C C . GLY A 1 130 ? -16.266 7.824 6.09 1 94.06 130 GLY A C 1
ATOM 981 O O . GLY A 1 130 ? -16.422 6.73 5.539 1 94.06 130 GLY A O 1
ATOM 982 N N . VAL A 1 131 ? -15.156 8.172 6.566 1 97 131 VAL A N 1
ATOM 983 C CA . VAL A 1 131 ? -13.969 7.324 6.496 1 97 131 VAL A CA 1
ATOM 984 C C . VAL A 1 131 ? -14.086 6.191 7.512 1 97 131 VAL A C 1
ATOM 986 O O . VAL A 1 131 ? -14.508 6.406 8.648 1 97 131 VAL A O 1
ATOM 989 N N . HIS A 1 132 ? -13.734 4.949 7.109 1 97.81 132 HIS A N 1
ATOM 990 C CA . HIS A 1 132 ? -13.766 3.785 7.988 1 97.81 132 HIS A CA 1
ATOM 991 C C . HIS A 1 132 ? -12.438 3.596 8.703 1 97.81 132 HIS A C 1
ATOM 993 O O . HIS A 1 132 ? -12.414 3.26 9.891 1 97.81 132 HIS A O 1
ATOM 999 N N . ARG A 1 133 ? -11.367 3.82 8 1 98.38 133 ARG A N 1
ATOM 1000 C CA . ARG A 1 133 ? -10.008 3.607 8.484 1 98.38 133 ARG A CA 1
ATOM 1001 C C . ARG A 1 133 ? -9.078 4.711 7.996 1 98.38 133 ARG A C 1
ATOM 1003 O O . ARG A 1 133 ? -9.039 5.02 6.805 1 98.38 133 ARG A O 1
ATOM 1010 N N . VAL A 1 134 ? -8.43 5.375 8.938 1 98.69 134 VAL A N 1
ATOM 1011 C CA . VAL A 1 134 ? -7.383 6.34 8.633 1 98.69 134 VAL A CA 1
ATOM 1012 C C . VAL A 1 134 ? -6.012 5.715 8.891 1 98.69 134 VAL A C 1
ATOM 1014 O O . VAL A 1 134 ? -5.812 5.039 9.906 1 98.69 134 VAL A O 1
ATOM 1017 N N . PHE A 1 135 ? -5.113 5.906 7.941 1 98.88 135 PHE A N 1
ATOM 1018 C CA . PHE A 1 135 ? -3.773 5.375 8.164 1 98.88 135 PHE A CA 1
ATOM 1019 C C . PHE A 1 135 ? -2.713 6.387 7.754 1 98.88 135 PHE A C 1
ATOM 1021 O O . PHE A 1 135 ? -2.988 7.301 6.973 1 98.88 135 PHE A O 1
ATOM 1028 N N . ALA A 1 136 ? -1.571 6.258 8.32 1 98.81 136 ALA A N 1
ATOM 1029 C CA . ALA A 1 136 ? -0.402 7.082 8.023 1 98.81 136 ALA A CA 1
ATOM 1030 C C . ALA A 1 136 ? 0.808 6.215 7.684 1 98.81 136 ALA A C 1
ATOM 1032 O O . ALA A 1 136 ? 1.031 5.18 8.312 1 98.81 136 ALA A O 1
ATOM 1033 N N . ARG A 1 137 ? 1.523 6.598 6.723 1 98.69 137 ARG A N 1
ATOM 1034 C CA . ARG A 1 137 ? 2.812 6.008 6.375 1 98.69 137 ARG A CA 1
ATOM 1035 C C . ARG A 1 137 ? 3.955 6.969 6.688 1 98.69 137 ARG A C 1
ATOM 1037 O O . ARG A 1 137 ? 3.906 8.141 6.312 1 98.69 137 ARG A O 1
ATOM 1044 N N . LEU A 1 138 ? 4.941 6.477 7.352 1 98.44 138 LEU A N 1
ATOM 1045 C CA . LEU A 1 138 ? 6.039 7.363 7.73 1 98.44 138 LEU A CA 1
ATOM 1046 C C . LEU A 1 138 ? 7.352 6.594 7.82 1 98.44 138 LEU A C 1
ATOM 1048 O O . LEU A 1 138 ? 7.352 5.379 8.039 1 98.44 138 LEU A O 1
ATOM 1052 N N . ASP A 1 139 ? 8.43 7.312 7.633 1 97.88 139 ASP A N 1
ATOM 1053 C CA . ASP A 1 139 ? 9.758 6.738 7.793 1 97.88 139 ASP A CA 1
ATOM 1054 C C . ASP A 1 139 ? 9.992 6.289 9.234 1 97.88 139 ASP A C 1
ATOM 1056 O O . ASP A 1 139 ? 9.648 7.004 10.18 1 97.88 139 ASP A O 1
ATOM 1060 N N . VAL A 1 140 ? 10.617 5.125 9.367 1 98.12 140 VAL A N 1
ATOM 1061 C CA . VAL A 1 140 ? 10.82 4.562 10.703 1 98.12 140 VAL A CA 1
ATOM 1062 C C . VAL A 1 140 ? 11.742 5.48 11.516 1 98.12 140 VAL A C 1
ATOM 1064 O O . VAL A 1 140 ? 11.703 5.465 12.742 1 98.12 140 VAL A O 1
ATOM 1067 N N . GLU A 1 141 ? 12.531 6.289 10.883 1 96.81 141 GLU A N 1
ATOM 1068 C CA . GLU A 1 141 ? 13.492 7.16 11.555 1 96.81 141 GLU A CA 1
ATOM 1069 C C . GLU A 1 141 ? 12.852 8.484 11.945 1 96.81 141 GLU A C 1
ATOM 1071 O O . GLU A 1 141 ? 13.469 9.305 12.633 1 96.81 141 GLU A O 1
ATOM 1076 N N . ASN A 1 142 ? 11.648 8.75 11.469 1 96.69 142 ASN A N 1
ATOM 1077 C CA . ASN A 1 142 ? 10.953 10 11.789 1 96.69 142 ASN A CA 1
ATOM 1078 C C . ASN A 1 142 ? 10.281 9.922 13.156 1 96.69 142 ASN A C 1
ATOM 1080 O O . ASN A 1 142 ? 9.055 9.781 13.242 1 96.69 142 ASN A O 1
ATOM 1084 N N . ALA A 1 143 ? 11.07 10.133 14.18 1 96.94 143 ALA A N 1
ATOM 1085 C CA . ALA A 1 143 ? 10.609 9.977 15.555 1 96.94 143 ALA A CA 1
ATOM 1086 C C . ALA A 1 143 ? 9.438 10.914 15.852 1 96.94 143 ALA A C 1
ATOM 1088 O O . ALA A 1 143 ? 8.539 10.578 16.625 1 96.94 143 ALA A O 1
ATOM 1089 N N . GLY A 1 144 ? 9.5 12.133 15.289 1 96.56 144 GLY A N 1
ATOM 1090 C CA . GLY A 1 144 ? 8.414 13.078 15.469 1 96.56 144 GLY A CA 1
ATOM 1091 C C . GLY A 1 144 ? 7.074 12.539 14.984 1 96.56 144 GLY A C 1
ATOM 1092 O O . GLY A 1 144 ? 6.078 12.602 15.703 1 96.56 144 GLY A O 1
ATOM 1093 N N . SER A 1 145 ? 7.047 12.047 13.781 1 97.81 145 SER A N 1
ATOM 1094 C CA . SER A 1 145 ? 5.816 11.5 13.227 1 97.81 145 SER A CA 1
ATOM 1095 C C . SER A 1 145 ? 5.367 10.25 13.977 1 97.81 145 SER A C 1
ATOM 1097 O O . SER A 1 145 ? 4.168 10.039 14.172 1 97.81 145 SER A O 1
ATOM 1099 N N . VAL A 1 146 ? 6.316 9.391 14.359 1 98.31 146 VAL A N 1
ATOM 1100 C CA . VAL A 1 146 ? 5.992 8.234 15.188 1 98.31 146 VAL A CA 1
ATOM 1101 C C . VAL A 1 146 ? 5.262 8.703 16.453 1 98.31 146 VAL A C 1
ATOM 1103 O O . VAL A 1 146 ? 4.211 8.156 16.797 1 98.31 146 VAL A O 1
ATOM 1106 N N . GLY A 1 147 ? 5.852 9.695 17.109 1 98.12 147 GLY A N 1
ATOM 1107 C CA . GLY A 1 147 ? 5.238 10.242 18.312 1 98.12 147 GLY A CA 1
ATOM 1108 C C . GLY A 1 147 ? 3.82 10.727 18.078 1 98.12 147 GLY A C 1
ATOM 1109 O O . GLY A 1 147 ? 2.941 10.508 18.922 1 98.12 147 GLY A O 1
ATOM 1110 N N . VAL A 1 148 ? 3.543 11.43 16.953 1 98 148 VAL A N 1
ATOM 1111 C CA . VAL A 1 148 ? 2.207 11.922 16.625 1 98 148 VAL A CA 1
ATOM 1112 C C . VAL A 1 148 ? 1.234 10.75 16.531 1 98 148 VAL A C 1
ATOM 1114 O O . VAL A 1 148 ? 0.16 10.773 17.125 1 98 148 VAL A O 1
ATOM 1117 N N . CYS A 1 149 ? 1.604 9.719 15.781 1 98.06 149 CYS A N 1
ATOM 1118 C CA . CYS A 1 149 ? 0.738 8.555 15.617 1 98.06 149 CYS A CA 1
ATOM 1119 C C . CYS A 1 149 ? 0.408 7.93 16.969 1 98.06 149 CYS A C 1
ATOM 1121 O O . CYS A 1 149 ? -0.748 7.59 17.234 1 98.06 149 CYS A O 1
ATOM 1123 N N . GLU A 1 150 ? 1.436 7.746 17.75 1 97.69 150 GLU A N 1
ATOM 1124 C CA . GLU A 1 150 ? 1.246 7.125 19.047 1 97.69 150 GLU A CA 1
ATOM 1125 C C . GLU A 1 150 ? 0.34 7.973 19.938 1 97.69 150 GLU A C 1
ATOM 1127 O O . GLU A 1 150 ? -0.54 7.445 20.625 1 97.69 150 GLU A O 1
ATOM 1132 N N . ARG A 1 151 ? 0.513 9.273 19.938 1 96.94 151 ARG A N 1
ATOM 1133 C CA . ARG A 1 151 ? -0.31 10.164 20.75 1 96.94 151 ARG A CA 1
ATOM 1134 C C . ARG A 1 151 ? -1.75 10.188 20.25 1 96.94 151 ARG A C 1
ATOM 1136 O O . ARG A 1 151 ? -2.682 10.406 21.031 1 96.94 151 ARG A O 1
ATOM 1143 N N . LEU A 1 152 ? -1.955 9.984 19 1 96.38 152 LEU A N 1
ATOM 1144 C CA . LEU A 1 152 ? -3.295 9.906 18.422 1 96.38 152 LEU A CA 1
ATOM 1145 C C . LEU A 1 152 ? -3.977 8.594 18.812 1 96.38 152 LEU A C 1
ATOM 1147 O O . LEU A 1 152 ? -5.18 8.43 18.609 1 96.38 152 LEU A O 1
ATOM 1151 N N . GLY A 1 153 ? -3.186 7.684 19.359 1 96.31 153 GLY A N 1
ATOM 1152 C CA . GLY A 1 153 ? -3.73 6.391 19.734 1 96.31 153 GLY A CA 1
ATOM 1153 C C . GLY A 1 153 ? -3.818 5.418 18.562 1 96.31 153 GLY A C 1
ATOM 1154 O O . GLY A 1 153 ? -4.582 4.453 18.609 1 96.31 153 GLY A O 1
ATOM 1155 N N . MET A 1 154 ? -3.105 5.652 17.531 1 97.88 154 MET A N 1
ATOM 1156 C CA . MET A 1 154 ? -3.123 4.762 16.375 1 97.88 154 MET A CA 1
ATOM 1157 C C . MET A 1 154 ? -2.332 3.49 16.656 1 97.88 154 MET A C 1
ATOM 1159 O O . MET A 1 154 ? -1.362 3.512 17.422 1 97.88 154 MET A O 1
ATOM 1163 N N . ARG A 1 155 ? -2.676 2.434 16 1 97.94 155 ARG A N 1
ATOM 1164 C CA . ARG A 1 155 ? -1.958 1.164 16.078 1 97.94 155 ARG A CA 1
ATOM 1165 C C . ARG A 1 155 ? -0.854 1.099 15.023 1 97.94 155 ARG A C 1
ATOM 1167 O O . ARG A 1 155 ? -1.06 1.488 13.867 1 97.94 155 ARG A O 1
ATOM 1174 N N . ARG A 1 156 ? 0.316 0.675 15.484 1 98.69 156 ARG A N 1
ATOM 1175 C CA . ARG A 1 156 ? 1.317 0.355 14.469 1 98.69 156 ARG A CA 1
ATOM 1176 C C . ARG A 1 156 ? 0.982 -0.954 13.766 1 98.69 156 ARG A C 1
ATOM 1178 O O . ARG A 1 156 ? 1.119 -2.033 14.344 1 98.69 156 ARG A O 1
ATOM 1185 N N . GLU A 1 157 ? 0.641 -0.882 12.5 1 98.88 157 GLU A N 1
ATOM 1186 C CA . GLU A 1 157 ? 0.156 -2.059 11.789 1 98.88 157 GLU A CA 1
ATOM 1187 C C . GLU A 1 157 ? 1.245 -2.652 10.898 1 98.88 157 GLU A C 1
ATOM 1189 O O . GLU A 1 157 ? 1.12 -3.785 10.43 1 98.88 157 GLU A O 1
ATOM 1194 N N . ALA A 1 158 ? 2.303 -1.901 10.664 1 98.94 158 ALA A N 1
ATOM 1195 C CA . ALA A 1 158 ? 3.297 -2.426 9.734 1 98.94 158 ALA A CA 1
ATOM 1196 C C . ALA A 1 158 ? 4.688 -1.886 10.055 1 98.94 158 ALA A C 1
ATOM 1198 O O . ALA A 1 158 ? 4.824 -0.764 10.547 1 98.94 158 ALA A O 1
ATOM 1199 N N . HIS A 1 159 ? 5.641 -2.594 9.914 1 98.88 159 HIS A N 1
ATOM 1200 C CA . HIS A 1 159 ? 7.039 -2.262 9.672 1 98.88 159 HIS A CA 1
ATOM 1201 C C . HIS A 1 159 ? 7.52 -2.832 8.344 1 98.88 159 HIS A C 1
ATOM 1203 O O . HIS A 1 159 ? 7.848 -4.016 8.25 1 98.88 159 HIS A O 1
ATOM 1209 N N . LEU A 1 160 ? 7.484 -2.047 7.293 1 98.75 160 LEU A N 1
ATOM 1210 C CA . LEU A 1 160 ? 7.891 -2.436 5.949 1 98.75 160 LEU A CA 1
ATOM 1211 C C . LEU A 1 160 ? 9.391 -2.236 5.75 1 98.75 160 LEU A C 1
ATOM 1213 O O . LEU A 1 160 ? 9.852 -1.108 5.559 1 98.75 160 LEU A O 1
ATOM 1217 N N . VAL A 1 161 ? 10.117 -3.293 5.691 1 98.56 161 VAL A N 1
ATOM 1218 C CA . VAL A 1 161 ? 11.578 -3.26 5.73 1 98.56 161 VAL A CA 1
ATOM 1219 C C . VAL A 1 161 ? 12.125 -2.988 4.332 1 98.56 161 VAL A C 1
ATOM 1221 O O . VAL A 1 161 ? 11.797 -3.697 3.381 1 98.56 161 VAL A O 1
ATOM 1224 N N . GLU A 1 162 ? 12.969 -1.885 4.207 1 98.25 162 GLU A N 1
ATOM 1225 C CA . GLU A 1 162 ? 13.672 -1.494 2.99 1 98.25 162 GLU A CA 1
ATOM 1226 C C . GLU A 1 162 ? 12.719 -1.414 1.803 1 98.25 162 GLU A C 1
ATOM 1228 O O . GLU A 1 162 ? 13.031 -1.895 0.712 1 98.25 162 GLU A O 1
ATOM 1233 N N . ASN A 1 163 ? 11.5 -0.834 2.025 1 97.94 163 ASN A N 1
ATOM 1234 C CA . ASN A 1 163 ? 10.469 -0.784 0.994 1 97.94 163 ASN A CA 1
ATOM 1235 C C . ASN A 1 163 ? 10.594 0.476 0.141 1 97.94 163 ASN A C 1
ATOM 1237 O O . ASN A 1 163 ? 9.828 0.666 -0.808 1 97.94 163 ASN A O 1
ATOM 1241 N N . ASP A 1 164 ? 11.484 1.33 0.406 1 97 164 ASP A N 1
ATOM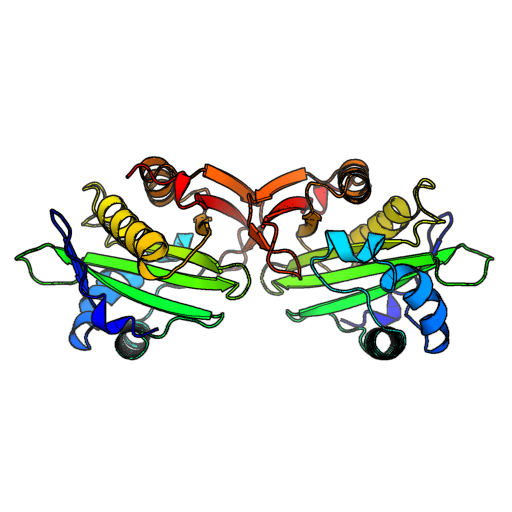 1242 C CA . ASP A 1 164 ? 11.68 2.559 -0.359 1 97 164 ASP A CA 1
ATOM 1243 C C . ASP A 1 164 ? 13.164 2.881 -0.507 1 97 164 ASP A C 1
ATOM 1245 O O . ASP A 1 164 ? 14.008 2.213 0.086 1 97 164 ASP A O 1
ATOM 1249 N N . LEU A 1 165 ? 13.438 3.801 -1.358 1 95.69 165 LEU A N 1
ATOM 1250 C CA . LEU A 1 165 ? 14.805 4.188 -1.686 1 95.69 165 LEU A CA 1
ATOM 1251 C C . LEU A 1 165 ? 14.961 5.703 -1.646 1 95.69 165 LEU A C 1
ATOM 1253 O O . LEU A 1 165 ? 14.094 6.438 -2.127 1 95.69 165 LEU A O 1
ATOM 1257 N N . ASP A 1 166 ? 16.062 6.145 -1.067 1 92 166 ASP A N 1
ATOM 1258 C CA . ASP A 1 166 ? 16.297 7.582 -0.974 1 92 166 ASP A CA 1
ATOM 1259 C C . ASP A 1 166 ? 16.469 8.203 -2.359 1 92 166 ASP A C 1
ATOM 1261 O O . ASP A 1 166 ? 16.656 7.492 -3.346 1 92 166 ASP A O 1
ATOM 1265 N N . VAL A 1 167 ? 16.344 9.492 -2.439 1 89.44 167 VAL A N 1
ATOM 1266 C CA . VAL A 1 167 ? 16.281 10.203 -3.711 1 89.44 167 VAL A CA 1
ATOM 1267 C C . VAL A 1 167 ? 17.594 10.016 -4.48 1 89.44 167 VAL A C 1
ATOM 1269 O O . VAL A 1 167 ? 17.609 10.078 -5.711 1 89.44 167 VAL A O 1
ATOM 1272 N N . ASP A 1 168 ? 18.656 9.828 -3.734 1 89.12 168 ASP A N 1
ATOM 1273 C CA . ASP A 1 168 ? 19.938 9.68 -4.418 1 89.12 168 ASP A CA 1
ATOM 1274 C C . ASP A 1 168 ? 20.219 8.219 -4.75 1 89.12 168 ASP A C 1
ATOM 1276 O O . ASP A 1 168 ? 21.25 7.895 -5.352 1 89.12 168 ASP A O 1
ATOM 1280 N N . GLY A 1 169 ? 19.266 7.387 -4.418 1 91 169 GLY A N 1
ATOM 1281 C CA . GLY A 1 169 ? 19.344 5.977 -4.762 1 91 169 GLY A CA 1
ATOM 1282 C C . GLY A 1 169 ? 20.391 5.234 -3.943 1 91 169 GLY A C 1
ATOM 1283 O O . GLY A 1 169 ? 20.844 4.16 -4.344 1 91 169 GLY A O 1
ATOM 1284 N N . ARG A 1 170 ? 20.781 5.762 -2.787 1 89.5 170 ARG A N 1
ATOM 1285 C CA . ARG A 1 170 ? 21.938 5.203 -2.084 1 89.5 170 ARG A CA 1
ATOM 1286 C C . ARG A 1 170 ? 21.5 4.426 -0.85 1 89.5 170 ARG A C 1
ATOM 1288 O O . ARG A 1 170 ? 22.203 3.516 -0.4 1 89.5 170 ARG A O 1
ATOM 1295 N N . ARG A 1 171 ? 20.406 4.734 -0.354 1 94.06 171 ARG A N 1
ATOM 1296 C CA . ARG A 1 171 ? 20.031 4.109 0.909 1 94.06 171 ARG A CA 1
ATOM 1297 C C . ARG A 1 171 ? 18.578 3.645 0.875 1 94.06 171 ARG A C 1
ATOM 1299 O O . ARG A 1 171 ? 17.672 4.418 0.54 1 94.06 171 ARG A O 1
ATOM 1306 N N . TRP A 1 172 ? 18.469 2.359 1.222 1 96.5 172 TRP A N 1
ATOM 1307 C CA . TRP A 1 172 ? 17.125 1.824 1.404 1 96.5 172 TRP A CA 1
ATOM 1308 C C . TRP A 1 172 ? 16.516 2.32 2.711 1 96.5 172 TRP A C 1
ATOM 1310 O O . TRP A 1 172 ? 17.188 2.369 3.74 1 96.5 172 TRP A O 1
ATOM 1320 N N . GLY A 1 173 ? 15.242 2.777 2.596 1 96.94 173 GLY A N 1
ATOM 1321 C CA . GLY A 1 173 ? 14.508 3.174 3.783 1 96.94 173 GLY A CA 1
ATOM 1322 C C . GLY A 1 173 ? 13.359 2.236 4.113 1 96.94 173 GLY A C 1
ATOM 1323 O O . GLY A 1 173 ? 12.922 1.459 3.262 1 96.94 173 GLY A O 1
ATOM 1324 N N . SER A 1 174 ? 12.938 2.268 5.383 1 98.25 174 SER A N 1
ATOM 1325 C CA . SER A 1 174 ? 11.82 1.47 5.875 1 98.25 174 SER A CA 1
ATOM 1326 C C . SER A 1 174 ? 10.695 2.357 6.402 1 98.25 174 SER A C 1
ATOM 1328 O O . SER A 1 174 ? 10.938 3.492 6.816 1 98.25 174 SER A O 1
ATOM 1330 N N . GLU A 1 175 ? 9.492 1.801 6.395 1 98.44 175 GLU A N 1
ATOM 1331 C CA . GLU A 1 175 ? 8.328 2.592 6.785 1 98.44 175 GLU A CA 1
ATOM 1332 C C . GLU A 1 175 ? 7.496 1.868 7.84 1 98.44 175 GLU A C 1
ATOM 1334 O O . GLU A 1 175 ? 7.379 0.642 7.809 1 98.44 175 GLU A O 1
ATOM 1339 N N . TYR A 1 176 ? 6.988 2.637 8.734 1 98.88 176 TYR A N 1
ATOM 1340 C CA . TYR A 1 176 ? 5.863 2.182 9.539 1 98.88 176 TYR A CA 1
ATOM 1341 C C . TYR A 1 176 ? 4.535 2.57 8.906 1 98.88 176 TYR A C 1
ATOM 1343 O O . TYR A 1 176 ? 4.457 3.566 8.18 1 98.88 176 TYR A O 1
ATOM 1351 N N . VAL A 1 177 ? 3.584 1.749 9.125 1 98.94 177 VAL A N 1
ATOM 1352 C CA . VAL A 1 177 ? 2.193 2.131 8.891 1 98.94 177 VAL A CA 1
ATOM 1353 C C . VAL A 1 177 ? 1.428 2.121 10.211 1 98.94 177 VAL A C 1
ATOM 1355 O O . VAL A 1 177 ? 1.426 1.117 10.93 1 98.94 177 VAL A O 1
ATOM 1358 N N . TYR A 1 178 ? 0.893 3.262 10.547 1 98.81 178 TYR A N 1
ATOM 1359 C CA . TYR A 1 178 ? -0.044 3.383 11.664 1 98.81 178 TYR A CA 1
ATOM 1360 C C . TYR A 1 178 ? -1.472 3.557 11.156 1 98.81 178 TYR A C 1
ATOM 1362 O O . TYR A 1 178 ? -1.691 4.117 10.078 1 98.81 178 TYR A O 1
ATOM 1370 N N . ALA A 1 179 ? -2.398 3.039 11.961 1 98.81 179 ALA A N 1
ATOM 1371 C CA . ALA A 1 179 ? -3.781 3.174 11.508 1 98.81 179 ALA A CA 1
ATOM 1372 C C . ALA A 1 179 ? -4.742 3.23 12.695 1 98.81 179 ALA A C 1
ATOM 1374 O O . ALA A 1 179 ? -4.387 2.838 13.812 1 98.81 179 ALA A O 1
ATOM 1375 N N . ALA A 1 180 ? -5.906 3.768 12.43 1 98.31 180 ALA A N 1
ATOM 1376 C CA . ALA A 1 180 ? -6.988 3.816 13.406 1 98.31 180 ALA A CA 1
ATOM 1377 C C . ALA A 1 180 ? -8.352 3.668 12.727 1 98.31 180 ALA A C 1
ATOM 1379 O O . ALA A 1 180 ? -8.547 4.145 11.609 1 98.31 180 ALA A O 1
ATOM 1380 N N . LEU A 1 181 ? -9.188 2.949 13.391 1 97.56 181 LEU A N 1
ATOM 1381 C CA . LEU A 1 181 ? -10.609 2.959 13.078 1 97.56 181 LEU A CA 1
ATOM 1382 C C . LEU A 1 181 ? -11.344 4.012 13.906 1 97.56 181 LEU A C 1
ATOM 1384 O O . LEU A 1 181 ? -10.805 4.52 14.891 1 97.56 181 LEU A O 1
ATOM 1388 N N . ALA A 1 182 ? -12.562 4.332 13.422 1 89.62 182 ALA A N 1
ATOM 1389 C CA . ALA A 1 182 ? -13.32 5.352 14.141 1 89.62 182 ALA A CA 1
ATOM 1390 C C . ALA A 1 182 ? -13.414 5.02 15.633 1 89.62 182 ALA A C 1
ATOM 1392 O O . ALA A 1 182 ? -13.297 5.906 16.484 1 89.62 182 ALA A O 1
ATOM 1393 N N . ARG A 1 183 ? -13.508 3.791 15.922 1 89.12 183 ARG A N 1
ATOM 1394 C CA . ARG A 1 183 ? -13.703 3.344 17.297 1 89.12 183 ARG A CA 1
ATOM 1395 C C . ARG A 1 183 ? -12.406 3.428 18.094 1 89.12 183 ARG A C 1
ATOM 1397 O O . ARG A 1 183 ? -12.414 3.354 19.312 1 89.12 183 ARG A O 1
ATOM 1404 N N . ASP A 1 184 ? -11.305 3.564 17.469 1 83.12 184 ASP A N 1
ATOM 1405 C CA . ASP A 1 184 ? -10.008 3.561 18.141 1 83.12 184 ASP A CA 1
ATOM 1406 C C . ASP A 1 184 ? -9.633 4.961 18.609 1 83.12 184 ASP A C 1
ATOM 1408 O O . ASP A 1 184 ? -8.789 5.109 19.5 1 83.12 184 ASP A O 1
ATOM 1412 N N . LEU A 1 185 ? -10 5.938 17.875 1 73.81 185 LEU A N 1
ATOM 1413 C CA . LEU A 1 185 ? -9.508 7.281 18.141 1 73.81 185 LEU A CA 1
ATOM 1414 C C . LEU A 1 185 ? -10.156 7.844 19.406 1 73.81 185 LEU A C 1
ATOM 1416 O O . LEU A 1 185 ? -11.336 7.609 19.672 1 73.81 185 LEU A O 1
ATOM 1420 N N . ARG A 1 186 ? -9.352 7.758 20.516 1 58.41 186 ARG A N 1
ATOM 1421 C CA . ARG A 1 186 ? -9.703 8.336 21.812 1 58.41 186 ARG A CA 1
ATOM 1422 C C . ARG A 1 186 ? -10.367 9.703 21.641 1 58.41 186 ARG A C 1
ATOM 1424 O O . ARG A 1 186 ? -9.758 10.633 21.109 1 58.41 186 ARG A O 1
ATOM 1431 N N . ARG A 1 187 ? -11.727 9.602 21.328 1 48.28 187 ARG A N 1
ATOM 1432 C CA . ARG A 1 187 ? -12.375 10.898 21.5 1 48.28 187 ARG A CA 1
ATOM 1433 C C . ARG A 1 187 ? -12.328 11.367 22.953 1 48.28 187 ARG A C 1
ATOM 1435 O O . ARG A 1 187 ? -12.281 10.539 23.859 1 48.28 187 ARG A O 1
ATOM 1442 N N . MET B 1 1 ? 13.68 -4.758 -20.094 1 68.56 1 MET B N 1
ATOM 1443 C CA . MET B 1 1 ? 14.289 -6.082 -19.984 1 68.56 1 MET B CA 1
ATOM 1444 C C . MET B 1 1 ? 13.445 -7.125 -20.703 1 68.56 1 MET B C 1
ATOM 1446 O O . MET B 1 1 ? 12.219 -7.02 -20.75 1 68.56 1 MET B O 1
ATOM 1450 N N . ASP B 1 2 ? 14.062 -8.039 -21.469 1 78.81 2 ASP B N 1
ATOM 1451 C CA . ASP B 1 2 ? 13.359 -9.086 -22.219 1 78.81 2 ASP B CA 1
ATOM 1452 C C . ASP B 1 2 ? 12.992 -10.25 -21.297 1 78.81 2 ASP B C 1
ATOM 1454 O O . ASP B 1 2 ? 13.797 -11.156 -21.078 1 78.81 2 ASP B O 1
ATOM 1458 N N . ILE B 1 3 ? 11.812 -10.242 -20.734 1 86.69 3 ILE B N 1
ATOM 1459 C CA . ILE B 1 3 ? 11.375 -11.242 -19.766 1 86.69 3 ILE B CA 1
ATOM 1460 C C . ILE B 1 3 ? 11.047 -12.547 -20.484 1 86.69 3 ILE B C 1
ATOM 1462 O O . ILE B 1 3 ? 11.047 -13.617 -19.875 1 86.69 3 ILE B O 1
ATOM 1466 N N . VAL B 1 4 ? 10.828 -12.484 -21.828 1 83.31 4 VAL B N 1
ATOM 1467 C CA . VAL B 1 4 ? 10.422 -13.641 -22.609 1 83.31 4 VAL B CA 1
ATOM 1468 C C . VAL B 1 4 ? 11.547 -14.68 -22.625 1 83.31 4 VAL B C 1
ATOM 1470 O O . VAL B 1 4 ? 11.289 -15.883 -22.656 1 83.31 4 VAL B O 1
ATOM 1473 N N . SER B 1 5 ? 12.75 -14.18 -22.562 1 89.06 5 SER B N 1
ATOM 1474 C CA . SER B 1 5 ? 13.898 -15.078 -22.609 1 89.06 5 SER B CA 1
ATOM 1475 C C . SER B 1 5 ? 14.102 -15.789 -21.281 1 89.06 5 SER B C 1
ATOM 1477 O O . SER B 1 5 ? 14.859 -16.766 -21.203 1 89.06 5 SER B O 1
ATOM 1479 N N . LEU B 1 6 ? 13.406 -15.43 -20.25 1 92.94 6 LEU B N 1
ATOM 1480 C CA . LEU B 1 6 ? 13.609 -15.961 -18.906 1 92.94 6 LEU B CA 1
ATOM 1481 C C . LEU B 1 6 ? 12.586 -17.047 -18.594 1 92.94 6 LEU B C 1
ATOM 1483 O O . LEU B 1 6 ? 12.664 -17.703 -17.547 1 92.94 6 LEU B O 1
ATOM 1487 N N . VAL B 1 7 ? 11.602 -17.266 -19.484 1 93.56 7 VAL B N 1
ATOM 1488 C CA . VAL B 1 7 ? 10.516 -18.203 -19.25 1 93.56 7 VAL B CA 1
ATOM 1489 C C . VAL B 1 7 ? 10.438 -19.203 -20.406 1 93.56 7 VAL B C 1
ATOM 1491 O O . VAL B 1 7 ? 10.844 -18.891 -21.531 1 93.56 7 VAL B O 1
ATOM 1494 N N . PRO B 1 8 ? 10.102 -20.375 -20.266 1 96.5 8 PRO B N 1
ATOM 1495 C CA . PRO B 1 8 ? 9.492 -20.906 -19.047 1 96.5 8 PRO B CA 1
ATOM 1496 C C . PRO B 1 8 ? 10.523 -21.234 -17.969 1 96.5 8 PRO B C 1
ATOM 1498 O O . PRO B 1 8 ? 11.711 -21.391 -18.266 1 96.5 8 PRO B O 1
ATOM 1501 N N . VAL B 1 9 ? 10.07 -21.266 -16.672 1 97.56 9 VAL B N 1
ATOM 1502 C CA . VAL B 1 9 ? 10.867 -21.703 -15.539 1 97.56 9 VAL B CA 1
ATOM 1503 C C . VAL B 1 9 ? 10.477 -23.125 -15.156 1 97.56 9 VAL B C 1
ATOM 1505 O O . VAL B 1 9 ? 9.305 -23.422 -14.938 1 97.56 9 VAL B O 1
ATOM 1508 N N . THR B 1 10 ? 11.438 -23.984 -15.109 1 98.12 10 THR B N 1
ATOM 1509 C CA . THR B 1 10 ? 11.188 -25.375 -14.75 1 98.12 10 THR B CA 1
ATOM 1510 C C . THR B 1 10 ? 11.672 -25.672 -13.336 1 98.12 10 THR B C 1
ATOM 1512 O O . THR B 1 10 ? 12.789 -25.281 -12.969 1 98.12 10 THR B O 1
ATOM 1515 N N . THR B 1 11 ? 10.805 -26.203 -12.539 1 98.19 11 THR B N 1
ATOM 1516 C CA . THR B 1 11 ? 11.156 -26.672 -11.203 1 98.19 11 THR B CA 1
ATOM 1517 C C . THR B 1 11 ? 11.164 -28.203 -11.148 1 98.19 11 THR B C 1
ATOM 1519 O O . THR B 1 11 ? 11.211 -28.859 -12.188 1 98.19 11 THR B O 1
ATOM 1522 N N . ASP B 1 12 ? 11.289 -28.734 -9.859 1 98.06 12 ASP B N 1
ATOM 1523 C CA . ASP B 1 12 ? 11.352 -30.188 -9.719 1 98.06 12 ASP B CA 1
ATOM 1524 C C . ASP B 1 12 ? 10.094 -30.844 -10.281 1 98.06 12 ASP B C 1
ATOM 1526 O O . ASP B 1 12 ? 10.188 -31.859 -10.984 1 98.06 12 ASP B O 1
ATOM 1530 N N . ARG B 1 13 ? 8.875 -30.25 -9.953 1 98.5 13 ARG B N 1
ATOM 1531 C CA . ARG B 1 13 ? 7.633 -30.922 -10.328 1 98.5 13 ARG B CA 1
ATOM 1532 C C . ARG B 1 13 ? 6.812 -30.062 -11.281 1 98.5 13 ARG B C 1
ATOM 1534 O O . ARG B 1 13 ? 5.828 -30.531 -11.859 1 98.5 13 ARG B O 1
ATOM 1541 N N . LEU B 1 14 ? 7.262 -28.766 -11.492 1 98.75 14 LEU B N 1
ATOM 1542 C CA . LEU B 1 14 ? 6.383 -27.812 -12.172 1 98.75 14 LEU B CA 1
ATOM 1543 C C . LEU B 1 14 ? 7.102 -27.156 -13.344 1 98.75 14 LEU B C 1
ATOM 1545 O O . LEU B 1 14 ? 8.336 -27.141 -13.391 1 98.75 14 LEU B O 1
ATOM 1549 N N . VAL B 1 15 ? 6.32 -26.703 -14.312 1 98.62 15 VAL B N 1
ATOM 1550 C CA . VAL B 1 15 ? 6.75 -25.75 -15.328 1 98.62 15 VAL B CA 1
ATOM 1551 C C . VAL B 1 15 ? 5.918 -24.469 -15.219 1 98.62 15 VAL B C 1
ATOM 1553 O O . VAL B 1 15 ? 4.684 -24.531 -15.242 1 98.62 15 VAL B O 1
ATOM 1556 N N . LEU B 1 16 ? 6.559 -23.375 -14.953 1 98.38 16 LEU B N 1
ATOM 1557 C CA . LEU B 1 16 ? 5.945 -22.047 -15.016 1 98.38 16 LEU B CA 1
ATOM 1558 C C . LEU B 1 16 ? 6.125 -21.422 -16.391 1 98.38 16 LEU B C 1
ATOM 1560 O O . LEU B 1 16 ? 7.242 -21.062 -16.781 1 98.38 16 LEU B O 1
ATOM 1564 N N . ARG B 1 17 ? 5.074 -21.266 -17.156 1 97.38 17 ARG B N 1
ATOM 1565 C CA . ARG B 1 17 ? 5.18 -20.859 -18.547 1 97.38 17 ARG B CA 1
ATOM 1566 C C . ARG B 1 17 ? 4.191 -19.734 -18.859 1 97.38 17 ARG B C 1
ATOM 1568 O O . ARG B 1 17 ? 3.23 -19.531 -18.109 1 97.38 17 ARG B O 1
ATOM 1575 N N . PRO B 1 18 ? 4.453 -19 -19.938 1 96.62 18 PRO B N 1
ATOM 1576 C CA . PRO B 1 18 ? 3.445 -18.031 -20.359 1 96.62 18 PRO B CA 1
ATOM 1577 C C . PRO B 1 18 ? 2.092 -18.672 -20.656 1 96.62 18 PRO B C 1
ATOM 1579 O O . PRO B 1 18 ? 2.027 -19.844 -21.016 1 96.62 18 PRO B O 1
ATOM 1582 N N . PHE B 1 19 ? 1.033 -17.875 -20.438 1 97.06 19 PHE B N 1
ATOM 1583 C CA . PHE B 1 19 ? -0.31 -18.344 -20.766 1 97.06 19 PHE B CA 1
ATOM 1584 C C . PHE B 1 19 ? -0.482 -18.484 -22.266 1 97.06 19 PHE B C 1
ATOM 1586 O O . PHE B 1 19 ? 0.181 -17.797 -23.047 1 97.06 19 PHE B O 1
ATOM 1593 N N . ALA B 1 20 ? -1.288 -19.422 -22.641 1 95 20 ALA B N 1
ATOM 1594 C CA . ALA B 1 20 ? -1.728 -19.609 -24.016 1 95 20 ALA B CA 1
ATOM 1595 C C . ALA B 1 20 ? -3.246 -19.5 -24.125 1 95 20 ALA B C 1
ATOM 1597 O O . ALA B 1 20 ? -3.961 -19.719 -23.141 1 95 20 ALA B O 1
ATOM 1598 N N . ALA B 1 21 ? -3.756 -19.172 -25.297 1 90.06 21 ALA B N 1
ATOM 1599 C CA . ALA B 1 21 ? -5.188 -19 -25.516 1 90.06 21 ALA B CA 1
ATOM 1600 C C . ALA B 1 21 ? -5.977 -20.203 -25.031 1 90.06 21 ALA B C 1
ATOM 1602 O O . ALA B 1 21 ? -7.078 -20.062 -24.5 1 90.06 21 ALA B O 1
ATOM 1603 N N . GLY B 1 22 ? -5.445 -21.359 -25.172 1 94.44 22 GLY B N 1
ATOM 1604 C CA . GLY B 1 22 ? -6.141 -22.578 -24.812 1 94.44 22 GLY B CA 1
ATOM 1605 C C . GLY B 1 22 ? -6.211 -22.828 -23.328 1 94.44 22 GLY B C 1
ATOM 1606 O O . GLY B 1 22 ? -6.855 -23.766 -22.875 1 94.44 22 GLY B O 1
ATOM 1607 N N . ASP B 1 23 ? -5.676 -21.906 -22.531 1 97.88 23 ASP B N 1
ATOM 1608 C CA . ASP B 1 23 ? -5.594 -22.109 -21.094 1 97.88 23 ASP B CA 1
ATOM 1609 C C . ASP B 1 23 ? -6.852 -21.594 -20.391 1 97.88 23 ASP B C 1
ATOM 1611 O O . ASP B 1 23 ? -7.039 -21.828 -19.188 1 97.88 23 ASP B O 1
ATOM 1615 N N . ALA B 1 24 ? -7.727 -20.922 -21.094 1 97.75 24 ALA B N 1
ATOM 1616 C CA . ALA B 1 24 ? -8.812 -20.172 -20.484 1 97.75 24 ALA B CA 1
ATOM 1617 C C . ALA B 1 24 ? -9.734 -21.094 -19.688 1 97.75 24 ALA B C 1
ATOM 1619 O O . ALA B 1 24 ? -10.211 -20.734 -18.609 1 97.75 24 ALA B O 1
ATOM 1620 N N . ALA B 1 25 ? -10.016 -22.25 -20.203 1 97.69 25 ALA B N 1
ATOM 1621 C CA . ALA B 1 25 ? -10.906 -23.188 -19.531 1 97.69 25 ALA B CA 1
ATOM 1622 C C . ALA B 1 25 ? -10.312 -23.625 -18.188 1 97.69 25 ALA B C 1
ATOM 1624 O O . ALA B 1 25 ? -11.016 -23.719 -17.188 1 97.69 25 ALA B O 1
ATOM 1625 N N . ASP B 1 26 ? -9.055 -23.969 -18.203 1 98.19 26 ASP B N 1
ATOM 1626 C CA . ASP B 1 26 ? -8.383 -24.359 -16.969 1 98.19 26 ASP B CA 1
ATOM 1627 C C . ASP B 1 26 ? -8.359 -23.203 -15.961 1 98.19 26 ASP B C 1
ATOM 1629 O O . ASP B 1 26 ? -8.555 -23.422 -14.758 1 98.19 26 ASP B O 1
ATOM 1633 N N . VAL B 1 27 ? -8.109 -21.984 -16.438 1 98.38 27 VAL B N 1
ATOM 1634 C CA . VAL B 1 27 ? -8.078 -20.812 -15.578 1 98.38 27 VAL B CA 1
ATOM 1635 C C . VAL B 1 27 ? -9.453 -20.578 -14.961 1 98.38 27 VAL B C 1
ATOM 1637 O O . VAL B 1 27 ? -9.562 -20.297 -13.766 1 98.38 27 VAL B O 1
ATOM 1640 N N . PHE B 1 28 ? -10.492 -20.75 -15.742 1 98.44 28 PHE B N 1
ATOM 1641 C CA . PHE B 1 28 ? -11.852 -20.594 -15.25 1 98.44 28 PHE B CA 1
ATOM 1642 C C . PHE B 1 28 ? -12.156 -21.609 -14.156 1 98.44 28 PHE B C 1
ATOM 1644 O O . PHE B 1 28 ? -12.898 -21.328 -13.219 1 98.44 28 PHE B O 1
ATOM 1651 N N . ALA B 1 29 ? -11.562 -22.734 -14.266 1 97.88 29 ALA B N 1
ATOM 1652 C CA . ALA B 1 29 ? -11.828 -23.828 -13.336 1 97.88 29 ALA B CA 1
ATOM 1653 C C . ALA B 1 29 ? -11.453 -23.438 -11.906 1 97.88 29 ALA B C 1
ATOM 1655 O O . ALA B 1 29 ? -11.984 -23.984 -10.945 1 97.88 29 ALA B O 1
ATOM 1656 N N . TYR B 1 30 ? -10.562 -22.484 -11.711 1 97.38 30 TYR B N 1
ATOM 1657 C CA . TYR B 1 30 ? -10.258 -22.047 -10.352 1 97.38 30 TYR B CA 1
ATOM 1658 C C . TYR B 1 30 ? -10.617 -20.578 -10.148 1 97.38 30 TYR B C 1
ATOM 1660 O O . TYR B 1 30 ? -11.07 -20.188 -9.07 1 97.38 30 TYR B O 1
ATOM 1668 N N . GLN B 1 31 ? -10.531 -19.719 -11.117 1 97.88 31 GLN B N 1
ATOM 1669 C CA . GLN B 1 31 ? -10.844 -18.297 -10.961 1 97.88 31 GLN B CA 1
ATOM 1670 C C . GLN B 1 31 ? -12.352 -18.062 -10.945 1 97.88 31 GLN B C 1
ATOM 1672 O O . GLN B 1 31 ? -12.812 -17 -10.539 1 97.88 31 GLN B O 1
ATOM 1677 N N . GLY B 1 32 ? -13.047 -18.984 -11.398 1 97.5 32 GLY B N 1
ATOM 1678 C CA . GLY B 1 32 ? -14.5 -18.891 -11.383 1 97.5 32 GLY B CA 1
ATOM 1679 C C . GLY B 1 32 ? -15.117 -19.375 -10.086 1 97.5 32 GLY B C 1
ATOM 1680 O O . GLY B 1 32 ? -16.344 -19.281 -9.906 1 97.5 32 GLY B O 1
ATOM 1681 N N . LEU B 1 33 ? -14.375 -19.859 -9.195 1 96.81 33 LEU B N 1
ATOM 1682 C CA . LEU B 1 33 ? -14.867 -20.422 -7.945 1 96.81 33 LEU B CA 1
ATOM 1683 C C . LEU B 1 33 ? -15.031 -19.344 -6.883 1 96.81 33 LEU B C 1
ATOM 1685 O O . LEU B 1 33 ? -14.133 -18.516 -6.68 1 96.81 33 LEU B O 1
ATOM 1689 N N . GLU B 1 34 ? -16.094 -19.391 -6.156 1 94.81 34 GLU B N 1
ATOM 1690 C CA . GLU B 1 34 ? -16.359 -18.5 -5.035 1 94.81 34 GLU B CA 1
ATOM 1691 C C . GLU B 1 34 ? -15.305 -18.656 -3.939 1 94.81 34 GLU B C 1
ATOM 1693 O O . GLU B 1 34 ? -14.906 -17.688 -3.303 1 94.81 34 GLU B O 1
ATOM 1698 N N . SER B 1 35 ? -14.898 -19.844 -3.758 1 93.75 35 SER B N 1
ATOM 1699 C CA . SER B 1 35 ? -13.945 -20.141 -2.697 1 93.75 35 SER B CA 1
ATOM 1700 C C . SER B 1 35 ? -12.602 -19.469 -2.963 1 93.75 35 SER B C 1
ATOM 1702 O O . SER B 1 35 ? -11.875 -19.141 -2.025 1 93.75 35 SER B O 1
ATOM 1704 N N . VAL B 1 36 ? -12.297 -19.266 -4.23 1 93.75 36 VAL B N 1
ATOM 1705 C CA . VAL B 1 36 ? -11.07 -18.578 -4.609 1 93.75 36 VAL B CA 1
ATOM 1706 C C . VAL B 1 36 ? -11.281 -17.062 -4.539 1 93.75 36 VAL B C 1
ATOM 1708 O O . VAL B 1 36 ? -10.461 -16.344 -3.971 1 93.75 36 VAL B O 1
ATOM 1711 N N . ALA B 1 37 ? -12.391 -16.594 -4.992 1 94.19 37 ALA B N 1
ATOM 1712 C CA . ALA B 1 37 ? -12.695 -15.164 -5.105 1 94.19 37 ALA B CA 1
ATOM 1713 C C . ALA B 1 37 ? -12.867 -14.531 -3.727 1 94.19 37 ALA B C 1
ATOM 1715 O O . ALA B 1 37 ? -12.609 -13.336 -3.547 1 94.19 37 ALA B O 1
ATOM 1716 N N . ARG B 1 38 ? -13.273 -15.281 -2.766 1 90.12 38 ARG B N 1
ATOM 1717 C CA . ARG B 1 38 ? -13.625 -14.766 -1.447 1 90.12 38 ARG B CA 1
ATOM 1718 C C . ARG B 1 38 ? -12.453 -14.031 -0.816 1 90.12 38 ARG B C 1
ATOM 1720 O O . ARG B 1 38 ? -12.641 -13.008 -0.153 1 90.12 38 ARG B O 1
ATOM 1727 N N . TYR B 1 39 ? -11.266 -14.523 -1.046 1 92 39 TYR B N 1
ATOM 1728 C CA . TYR B 1 39 ? -10.094 -13.93 -0.414 1 92 39 TYR B CA 1
ATOM 1729 C C . TYR B 1 39 ? -9.555 -12.766 -1.24 1 92 39 TYR B C 1
ATOM 1731 O O . TYR B 1 39 ? -8.656 -12.039 -0.798 1 92 39 TYR B O 1
ATOM 1739 N N . LEU B 1 40 ? -10.062 -12.594 -2.402 1 91.25 40 LEU B N 1
ATOM 1740 C CA . LEU B 1 40 ? -9.531 -11.609 -3.334 1 91.25 40 LEU B CA 1
ATOM 1741 C C . LEU B 1 40 ? -10.453 -10.398 -3.424 1 91.25 40 LEU B C 1
ATOM 1743 O O . LEU B 1 40 ? -10.227 -9.5 -4.242 1 91.25 40 LEU B O 1
ATOM 1747 N N . TYR B 1 41 ? -11.5 -10.352 -2.65 1 89.94 41 TYR B N 1
ATOM 1748 C CA . TYR B 1 41 ? -12.445 -9.25 -2.535 1 89.94 41 TYR B CA 1
ATOM 1749 C C . TYR B 1 41 ? -13.023 -8.875 -3.896 1 89.94 41 TYR B C 1
ATOM 1751 O O . TYR B 1 41 ? -13.117 -7.695 -4.234 1 89.94 41 TYR B O 1
ATOM 1759 N N . ARG B 1 42 ? -13.297 -9.875 -4.645 1 91.69 42 ARG B N 1
ATOM 1760 C CA . ARG B 1 42 ? -13.914 -9.727 -5.957 1 91.69 42 ARG B CA 1
ATOM 1761 C C . ARG B 1 42 ? -14.938 -10.828 -6.211 1 91.69 42 ARG B C 1
ATOM 1763 O O . ARG B 1 42 ? -14.977 -11.82 -5.484 1 91.69 42 ARG B O 1
ATOM 1770 N N . GLU B 1 43 ? -15.742 -10.594 -7.207 1 94.31 43 GLU B N 1
ATOM 1771 C CA . GLU B 1 43 ? -16.609 -11.672 -7.676 1 94.31 43 GLU B CA 1
ATOM 1772 C C . GLU B 1 43 ? -15.836 -12.711 -8.469 1 94.31 43 GLU B C 1
ATOM 1774 O O . GLU B 1 43 ? -14.781 -12.406 -9.047 1 94.31 43 GLU B O 1
ATOM 1779 N N . PRO B 1 44 ? -16.375 -13.969 -8.414 1 97.06 44 PRO B N 1
ATOM 1780 C CA . PRO B 1 44 ? -15.758 -14.938 -9.328 1 97.06 44 PRO B CA 1
ATOM 1781 C C . PRO B 1 44 ? -15.758 -14.461 -10.781 1 97.06 44 PRO B C 1
ATOM 1783 O O . PRO B 1 44 ? -16.703 -13.805 -11.219 1 97.06 44 PRO B O 1
ATOM 1786 N N . TYR B 1 45 ? -14.68 -14.828 -11.461 1 97.5 45 TYR B N 1
ATOM 1787 C CA . TYR B 1 45 ? -14.609 -14.438 -12.867 1 97.5 45 TYR B CA 1
ATOM 1788 C C . TYR B 1 45 ? -15.57 -15.266 -13.711 1 97.5 45 TYR B C 1
ATOM 1790 O O . TYR B 1 45 ? -15.766 -16.453 -13.453 1 97.5 45 TYR B O 1
ATOM 1798 N N . SER B 1 46 ? -16.156 -14.609 -14.688 1 98.12 46 SER B N 1
ATOM 1799 C CA . SER B 1 46 ? -16.875 -15.344 -15.719 1 98.12 46 SER B CA 1
ATOM 1800 C C . SER B 1 46 ? -15.93 -16.031 -16.688 1 98.12 46 SER B C 1
ATOM 1802 O O . SER B 1 46 ? -14.727 -15.766 -16.688 1 98.12 46 SER B O 1
ATOM 1804 N N . ARG B 1 47 ? -16.5 -16.891 -17.469 1 97.5 47 ARG B N 1
ATOM 1805 C CA . ARG B 1 47 ? -15.711 -17.531 -18.5 1 97.5 47 ARG B CA 1
ATOM 1806 C C . ARG B 1 47 ? -15.117 -16.5 -19.469 1 97.5 47 ARG B C 1
ATOM 1808 O O . ARG B 1 47 ? -13.945 -16.594 -19.828 1 97.5 47 ARG B O 1
ATOM 1815 N N . GLU B 1 48 ? -15.945 -15.555 -19.812 1 97.56 48 GLU B N 1
ATOM 1816 C CA . GLU B 1 48 ? -15.516 -14.492 -20.719 1 97.56 48 GLU B CA 1
ATOM 1817 C C . GLU B 1 48 ? -14.375 -13.68 -20.125 1 97.56 48 GLU B C 1
ATOM 1819 O O . GLU B 1 48 ? -13.406 -13.344 -20.812 1 97.56 48 GLU B O 1
ATOM 1824 N N . ARG B 1 49 ? -14.508 -13.391 -18.875 1 97.19 49 ARG B N 1
ATOM 1825 C CA . ARG B 1 49 ? -13.461 -12.641 -18.188 1 97.19 49 ARG B CA 1
ATOM 1826 C C . ARG B 1 49 ? -12.156 -13.43 -18.172 1 97.19 49 ARG B C 1
ATOM 1828 O O . ARG B 1 49 ? -11.078 -12.859 -18.328 1 97.19 49 ARG B O 1
ATOM 1835 N N . CYS B 1 50 ? -12.25 -14.711 -17.938 1 97.75 50 CYS B N 1
ATOM 1836 C CA . CYS B 1 50 ? -11.062 -15.547 -17.922 1 97.75 50 CYS B CA 1
ATOM 1837 C C . CYS B 1 50 ? -10.398 -15.578 -19.297 1 97.75 50 CYS B C 1
ATOM 1839 O O . CYS B 1 50 ? -9.164 -15.578 -19.391 1 97.75 50 CYS B O 1
ATOM 1841 N N . GLU B 1 51 ? -11.164 -15.617 -20.328 1 97.44 51 GLU B N 1
ATOM 1842 C CA . GLU B 1 51 ? -10.617 -15.57 -21.672 1 97.44 51 GLU B CA 1
ATOM 1843 C C . GLU B 1 51 ? -9.852 -14.273 -21.922 1 97.44 51 GLU B C 1
ATOM 1845 O O . GLU B 1 51 ? -8.75 -14.289 -22.469 1 97.44 51 GLU B O 1
ATOM 1850 N N . GLU B 1 52 ? -10.469 -13.234 -21.5 1 96.69 52 GLU B N 1
ATOM 1851 C CA . GLU B 1 52 ? -9.812 -11.93 -21.625 1 96.69 52 GLU B CA 1
ATOM 1852 C C . GLU B 1 52 ? -8.523 -11.875 -20.828 1 96.69 52 GLU B C 1
ATOM 1854 O O . GLU B 1 52 ? -7.512 -11.352 -21.297 1 96.69 52 GLU B O 1
ATOM 1859 N N . LEU B 1 53 ? -8.648 -12.367 -19.625 1 95.38 53 LEU B N 1
ATOM 1860 C CA . LEU B 1 53 ? -7.496 -12.375 -18.719 1 95.38 53 LEU B CA 1
ATOM 1861 C C . LEU B 1 53 ? -6.34 -13.164 -19.328 1 95.38 53 LEU B C 1
ATOM 1863 O O . LEU B 1 53 ? -5.207 -12.68 -19.375 1 95.38 53 LEU B O 1
ATOM 1867 N N . VAL B 1 54 ? -6.633 -14.297 -19.781 1 96.88 54 VAL B N 1
ATOM 1868 C CA . VAL B 1 54 ? -5.625 -15.188 -20.359 1 96.88 54 VAL B CA 1
ATOM 1869 C C . VAL B 1 54 ? -5.012 -14.531 -21.609 1 96.88 54 VAL B C 1
ATOM 1871 O O . VAL B 1 54 ? -3.793 -14.555 -21.781 1 96.88 54 VAL B O 1
ATOM 1874 N N . ALA B 1 55 ? -5.832 -13.961 -22.422 1 94.62 55 ALA B N 1
ATOM 1875 C CA . ALA B 1 55 ? -5.348 -13.281 -23.625 1 94.62 55 ALA B CA 1
ATOM 1876 C C . ALA B 1 55 ? -4.418 -12.125 -23.266 1 94.62 55 ALA B C 1
ATOM 1878 O O . ALA B 1 55 ? -3.379 -11.938 -23.906 1 94.62 55 ALA B O 1
ATOM 1879 N N . SER B 1 56 ? -4.801 -11.398 -22.328 1 93 56 SER B N 1
ATOM 1880 C CA . SER B 1 56 ? -3.992 -10.273 -21.875 1 93 56 SER B CA 1
ATOM 1881 C C . SER B 1 56 ? -2.656 -10.742 -21.312 1 93 56 SER B C 1
ATOM 1883 O O . SER B 1 56 ? -1.606 -10.188 -21.641 1 93 56 SER B O 1
ATOM 1885 N N . ARG B 1 57 ? -2.697 -11.742 -20.5 1 92.56 57 ARG B N 1
ATOM 1886 C CA . ARG B 1 57 ? -1.496 -12.258 -19.844 1 92.56 57 ARG B CA 1
ATOM 1887 C C . ARG B 1 57 ? -0.547 -12.875 -20.875 1 92.56 57 ARG B C 1
ATOM 1889 O O . ARG B 1 57 ? 0.674 -12.789 -20.719 1 92.56 57 ARG B O 1
ATOM 1896 N N . ALA B 1 58 ? -1.104 -13.461 -21.859 1 89.62 58 ALA B N 1
ATOM 1897 C CA . ALA B 1 58 ? -0.312 -14.078 -22.906 1 89.62 58 ALA B CA 1
ATOM 1898 C C . ALA B 1 58 ? 0.476 -13.031 -23.688 1 89.62 58 ALA B C 1
ATOM 1900 O O . ALA B 1 58 ? 1.573 -13.305 -24.188 1 89.62 58 ALA B O 1
ATOM 1901 N N . ARG B 1 59 ? -0.027 -11.836 -23.719 1 83.25 59 ARG B N 1
ATOM 1902 C CA . ARG B 1 59 ? 0.557 -10.789 -24.547 1 83.25 59 ARG B CA 1
ATOM 1903 C C . ARG B 1 59 ? 1.471 -9.883 -23.734 1 83.25 59 ARG B C 1
ATOM 1905 O O . ARG B 1 59 ? 2.303 -9.172 -24.297 1 83.25 59 ARG B O 1
ATOM 1912 N N . CYS B 1 60 ? 1.25 -9.953 -22.5 1 75.19 60 CYS B N 1
ATOM 1913 C CA . CYS B 1 60 ? 1.925 -8.953 -21.688 1 75.19 60 CYS B CA 1
ATOM 1914 C C . CYS B 1 60 ? 3.021 -9.586 -20.844 1 75.19 60 CYS B C 1
ATOM 1916 O O . CYS B 1 60 ? 2.746 -10.133 -19.766 1 75.19 60 CYS B O 1
ATOM 1918 N N . LEU B 1 61 ? 4.156 -9.555 -21.406 1 79.88 61 LEU B N 1
ATOM 1919 C CA . LEU B 1 61 ? 5.332 -10.008 -20.672 1 79.88 61 LEU B CA 1
ATOM 1920 C C . LEU B 1 61 ? 6.363 -8.883 -20.562 1 79.88 61 LEU B C 1
ATOM 1922 O O . LEU B 1 61 ? 7.484 -9.016 -21.047 1 79.88 61 LEU B O 1
ATOM 1926 N N . SER B 1 62 ? 5.844 -7.785 -20.094 1 83.62 62 SER B N 1
ATOM 1927 C CA . SER B 1 62 ? 6.727 -6.633 -19.938 1 83.62 62 SER B CA 1
ATOM 1928 C C . SER B 1 62 ? 7.148 -6.465 -18.484 1 83.62 62 SER B C 1
ATOM 1930 O O . SER B 1 62 ? 6.434 -6.883 -17.562 1 83.62 62 SER B O 1
ATOM 1932 N N . TRP B 1 63 ? 8.312 -5.957 -18.297 1 92.19 63 TRP B N 1
ATOM 1933 C CA . TRP B 1 63 ? 8.875 -5.688 -16.984 1 92.19 63 TRP B CA 1
ATOM 1934 C C . TRP B 1 63 ? 9.727 -4.418 -17 1 92.19 63 TRP B C 1
ATOM 1936 O O . TRP B 1 63 ? 10.555 -4.238 -17.891 1 92.19 63 TRP B O 1
ATOM 1946 N N . GLY B 1 64 ? 9.484 -3.625 -16.016 1 91.19 64 GLY B N 1
ATOM 1947 C CA . GLY B 1 64 ? 10.367 -2.471 -15.922 1 91.19 64 GLY B CA 1
ATOM 1948 C C . GLY B 1 64 ? 9.672 -1.23 -15.398 1 91.19 64 GLY B C 1
ATOM 1949 O O . GLY B 1 64 ? 10.281 -0.411 -14.711 1 91.19 64 GLY B O 1
ATOM 1950 N N . GLU B 1 65 ? 8.367 -1.165 -15.68 1 94.44 65 GLU B N 1
ATOM 1951 C CA . GLU B 1 65 ? 7.609 -0 -15.242 1 94.44 65 GLU B CA 1
ATOM 1952 C C . GLU B 1 65 ? 6.559 -0.388 -14.203 1 94.44 65 GLU B C 1
ATOM 1954 O O . GLU B 1 65 ? 6.09 -1.526 -14.18 1 94.44 65 GLU B O 1
ATOM 1959 N N . GLU B 1 66 ? 6.207 0.63 -13.375 1 95.25 66 GLU B N 1
ATOM 1960 C CA . GLU B 1 66 ? 5.156 0.396 -12.391 1 95.25 66 GLU B CA 1
ATOM 1961 C C . GLU B 1 66 ? 3.883 -0.117 -13.055 1 95.25 66 GLU B C 1
ATOM 1963 O O . GLU B 1 66 ? 3.471 0.395 -14.102 1 95.25 66 GLU B O 1
ATOM 1968 N N . GLY B 1 67 ? 3.385 -1.141 -12.438 1 92.44 67 GLY B N 1
ATOM 1969 C CA . GLY B 1 67 ? 2.17 -1.729 -12.977 1 92.44 67 GLY B CA 1
ATOM 1970 C C . GLY B 1 67 ? 2.439 -2.875 -13.938 1 92.44 67 GLY B C 1
ATOM 1971 O O . GLY B 1 67 ? 1.545 -3.672 -14.227 1 92.44 67 GLY B O 1
ATOM 1972 N N . ASP B 1 68 ? 3.664 -2.957 -14.531 1 93.88 68 ASP B N 1
ATOM 1973 C CA . ASP B 1 68 ? 4.016 -4.133 -15.32 1 93.88 68 ASP B CA 1
ATOM 1974 C C . ASP B 1 68 ? 3.883 -5.41 -14.492 1 93.88 68 ASP B C 1
ATOM 1976 O O . ASP B 1 68 ? 4.172 -5.414 -13.297 1 93.88 68 ASP B O 1
ATOM 1980 N N . ALA B 1 69 ? 3.463 -6.445 -15.203 1 93.81 69 ALA B N 1
ATOM 1981 C CA . ALA B 1 69 ? 3.25 -7.703 -14.492 1 93.81 69 ALA B CA 1
ATOM 1982 C C . ALA B 1 69 ? 3.707 -8.891 -15.336 1 93.81 69 ALA B C 1
ATOM 1984 O O . ALA B 1 69 ? 3.576 -8.883 -16.562 1 93.81 69 ALA B O 1
ATOM 1985 N N . LEU B 1 70 ? 4.27 -9.828 -14.664 1 95 70 LEU B N 1
ATOM 1986 C CA . LEU B 1 70 ? 4.586 -11.148 -15.195 1 95 70 LEU B CA 1
ATOM 1987 C C . LEU B 1 70 ? 3.697 -12.219 -14.562 1 95 70 LEU B C 1
ATOM 1989 O O . LEU B 1 70 ? 3.846 -12.539 -13.383 1 95 70 LEU B O 1
ATOM 1993 N N . ALA B 1 71 ? 2.775 -12.688 -15.344 1 96.5 71 ALA B N 1
ATOM 1994 C CA . ALA B 1 71 ? 1.913 -13.781 -14.906 1 96.5 71 ALA B CA 1
ATOM 1995 C C . ALA B 1 71 ? 2.23 -15.07 -15.664 1 96.5 71 ALA B C 1
ATOM 1997 O O . ALA B 1 71 ? 2.309 -15.07 -16.891 1 96.5 71 ALA B O 1
ATOM 1998 N N . LEU B 1 72 ? 2.43 -16.125 -14.922 1 97.69 72 LEU B N 1
ATOM 1999 C CA . LEU B 1 72 ? 2.783 -17.422 -15.523 1 97.69 72 LEU B CA 1
ATOM 2000 C C . LEU B 1 72 ? 1.794 -18.5 -15.109 1 97.69 72 LEU B C 1
ATOM 2002 O O . LEU B 1 72 ? 1.363 -18.547 -13.953 1 97.69 72 LEU B O 1
ATOM 2006 N N . ALA B 1 73 ? 1.464 -19.312 -16.047 1 98.5 73 ALA B N 1
ATOM 2007 C CA . ALA B 1 73 ? 0.695 -20.516 -15.758 1 98.5 73 ALA B CA 1
ATOM 2008 C C . ALA B 1 73 ? 1.552 -21.562 -15.031 1 98.5 73 ALA B C 1
ATOM 2010 O O . ALA B 1 73 ? 2.719 -21.75 -15.375 1 98.5 73 ALA B O 1
ATOM 2011 N N . VAL B 1 74 ? 0.979 -22.141 -14.023 1 98.81 74 VAL B N 1
ATOM 2012 C CA . VAL B 1 74 ? 1.617 -23.234 -13.305 1 98.81 74 VAL B CA 1
ATOM 2013 C C . VAL B 1 74 ? 1.114 -24.578 -13.859 1 98.81 74 VAL B C 1
ATOM 2015 O O . VAL B 1 74 ? -0.082 -24.859 -13.797 1 98.81 74 VAL B O 1
ATOM 2018 N N . CYS B 1 75 ? 2.008 -25.391 -14.375 1 98.75 75 CYS B N 1
ATOM 2019 C CA . CYS B 1 75 ? 1.678 -26.688 -14.945 1 98.75 75 CYS B CA 1
ATOM 2020 C C . CYS B 1 75 ? 2.533 -27.781 -14.328 1 98.75 75 CYS B C 1
ATOM 2022 O O . CYS B 1 75 ? 3.711 -27.578 -14.039 1 98.75 75 CYS B O 1
ATOM 2024 N N . ARG B 1 76 ? 1.906 -28.984 -14.086 1 98.38 76 ARG B N 1
ATOM 2025 C CA . ARG B 1 76 ? 2.68 -30.141 -13.656 1 98.38 76 ARG B CA 1
ATOM 2026 C C . ARG B 1 76 ? 3.508 -30.703 -14.805 1 98.38 76 ARG B C 1
ATOM 2028 O O . ARG B 1 76 ? 3.027 -30.797 -15.938 1 98.38 76 ARG B O 1
ATOM 2035 N N . ARG B 1 77 ? 4.742 -31.016 -14.469 1 97.75 77 ARG B N 1
ATOM 2036 C CA . ARG B 1 77 ? 5.602 -31.578 -15.5 1 97.75 77 ARG B CA 1
ATOM 2037 C C . ARG B 1 77 ? 5.035 -32.906 -16.031 1 97.75 77 ARG B C 1
ATOM 2039 O O . ARG B 1 77 ? 4.672 -33.781 -15.258 1 97.75 77 ARG B O 1
ATOM 2046 N N . GLY B 1 78 ? 4.93 -33 -17.344 1 95.5 78 GLY B N 1
ATOM 2047 C CA . GLY B 1 78 ? 4.535 -34.219 -18 1 95.5 78 GLY B CA 1
ATOM 2048 C C . GLY B 1 78 ? 3.035 -34.438 -18 1 95.5 78 GLY B C 1
ATOM 2049 O O . GLY B 1 78 ? 2.559 -35.5 -18.453 1 95.5 78 GLY B O 1
ATOM 2050 N N . LEU B 1 79 ? 2.281 -33.531 -17.422 1 95.38 79 LEU B N 1
ATOM 2051 C CA . LEU B 1 79 ? 0.827 -33.625 -17.391 1 95.38 79 LEU B CA 1
ATOM 2052 C C . LEU B 1 79 ? 0.18 -32.406 -18.031 1 95.38 79 LEU B C 1
ATOM 2054 O O . LEU B 1 79 ? 0.725 -31.297 -17.969 1 95.38 79 LEU B O 1
ATOM 2058 N N . PRO B 1 80 ? -0.875 -32.625 -18.656 1 93.75 80 PRO B N 1
ATOM 2059 C CA . PRO B 1 80 ? -1.549 -31.5 -19.297 1 93.75 80 PRO B CA 1
ATOM 2060 C C . PRO B 1 80 ? -2.299 -30.609 -18.297 1 93.75 80 PRO B C 1
ATOM 2062 O O . PRO B 1 80 ? -2.65 -31.062 -17.203 1 93.75 80 PRO B O 1
ATOM 2065 N N . GLY B 1 81 ? -2.545 -29.328 -18.75 1 96.56 81 GLY B N 1
ATOM 2066 C CA . GLY B 1 81 ? -3.449 -28.453 -18.031 1 96.56 81 GLY B CA 1
ATOM 2067 C C . GLY B 1 81 ? -2.73 -27.469 -17.125 1 96.56 81 GLY B C 1
ATOM 2068 O O . GLY B 1 81 ? -1.574 -27.688 -16.766 1 96.56 81 GLY B O 1
ATOM 2069 N N . VAL B 1 82 ? -3.404 -26.406 -16.891 1 98.5 82 VAL B N 1
ATOM 2070 C CA . VAL B 1 82 ? -2.975 -25.375 -15.945 1 98.5 82 VAL B CA 1
ATOM 2071 C C . VAL B 1 82 ? -3.596 -25.641 -14.578 1 98.5 82 VAL B C 1
ATOM 2073 O O . VAL B 1 82 ? -4.816 -25.781 -14.453 1 98.5 82 VAL B O 1
ATOM 2076 N N . VAL B 1 83 ? -2.781 -25.734 -13.562 1 98.31 83 VAL B N 1
ATOM 2077 C CA . VAL B 1 83 ? -3.318 -26.078 -12.242 1 98.31 83 VAL B CA 1
ATOM 2078 C C . VAL B 1 83 ? -3.371 -24.828 -11.375 1 98.31 83 VAL B C 1
ATOM 2080 O O . VAL B 1 83 ? -3.883 -24.859 -10.25 1 98.31 83 VAL B O 1
ATOM 2083 N N . GLY B 1 84 ? -2.82 -23.703 -11.828 1 98.38 84 GLY B N 1
ATOM 2084 C CA . GLY B 1 84 ? -2.793 -22.438 -11.117 1 98.38 84 GLY B CA 1
ATOM 2085 C C . GLY B 1 84 ? -1.964 -21.375 -11.82 1 98.38 84 GLY B C 1
ATOM 2086 O O . GLY B 1 84 ? -1.681 -21.484 -13.016 1 98.38 84 GLY B O 1
ATOM 2087 N N . GLU B 1 85 ? -1.686 -20.359 -11.117 1 98.38 85 GLU B N 1
ATOM 2088 C CA . GLU B 1 85 ? -0.891 -19.25 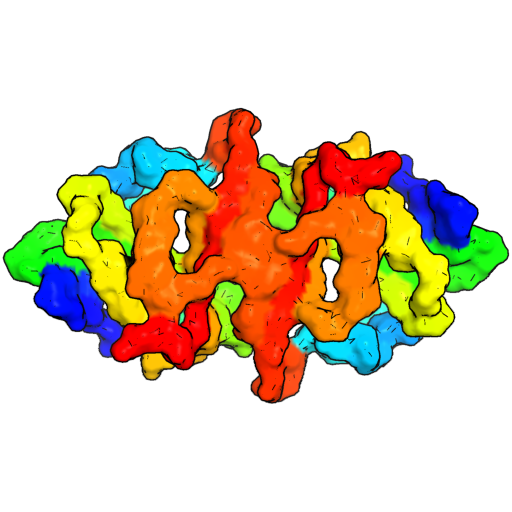-11.656 1 98.38 85 GLU B CA 1
ATOM 2089 C C . GLU B 1 85 ? -0.072 -18.578 -10.562 1 98.38 85 GLU B C 1
ATOM 2091 O O . GLU B 1 85 ? -0.414 -18.656 -9.383 1 98.38 85 GLU B O 1
ATOM 2096 N N . VAL B 1 86 ? 1.003 -18.016 -10.945 1 98.25 86 VAL B N 1
ATOM 2097 C CA . VAL B 1 86 ? 1.812 -17.125 -10.125 1 98.25 86 VAL B CA 1
ATOM 2098 C C . VAL B 1 86 ? 2.043 -15.805 -10.867 1 98.25 86 VAL B C 1
ATOM 2100 O O . VAL B 1 86 ? 1.963 -15.75 -12.102 1 98.25 86 VAL B O 1
ATOM 2103 N N . SER B 1 87 ? 2.271 -14.805 -10.125 1 97.38 87 SER B N 1
ATOM 2104 C CA . SER B 1 87 ? 2.48 -13.516 -10.781 1 97.38 87 SER B CA 1
ATOM 2105 C C . SER B 1 87 ? 3.416 -12.625 -9.969 1 97.38 87 SER B C 1
ATOM 2107 O O . SER B 1 87 ? 3.566 -12.812 -8.758 1 97.38 87 SER B O 1
ATOM 2109 N N . LEU B 1 88 ? 4.137 -11.773 -10.656 1 96.94 88 LEU B N 1
ATOM 2110 C CA . LEU B 1 88 ? 4.91 -10.656 -10.133 1 96.94 88 LEU B CA 1
ATOM 2111 C C . LEU B 1 88 ? 4.43 -9.336 -10.719 1 96.94 88 LEU B C 1
ATOM 2113 O O . LEU B 1 88 ? 4.215 -9.234 -11.93 1 96.94 88 LEU B O 1
ATOM 2117 N N . LYS B 1 89 ? 4.219 -8.367 -9.914 1 97.06 89 LYS B N 1
ATOM 2118 C CA . LYS B 1 89 ? 3.844 -7.035 -10.383 1 97.06 89 LYS B CA 1
ATOM 2119 C C . LYS B 1 89 ? 4.793 -5.977 -9.828 1 97.06 89 LYS B C 1
ATOM 2121 O O . LYS B 1 89 ? 5.078 -5.957 -8.633 1 97.06 89 LYS B O 1
ATOM 2126 N N . VAL B 1 90 ? 5.23 -5.109 -10.742 1 97.44 90 VAL B N 1
ATOM 2127 C CA . VAL B 1 90 ? 6.105 -4.027 -10.305 1 97.44 90 VAL B CA 1
ATOM 2128 C C . VAL B 1 90 ? 5.309 -3.023 -9.477 1 97.44 90 VAL B C 1
ATOM 2130 O O . VAL B 1 90 ? 4.391 -2.373 -9.984 1 97.44 90 VAL B O 1
ATOM 2133 N N . ALA B 1 91 ? 5.621 -2.908 -8.219 1 98 91 ALA B N 1
ATOM 2134 C CA . ALA B 1 91 ? 4.957 -1.965 -7.32 1 98 91 ALA B CA 1
ATOM 2135 C C . ALA B 1 91 ? 5.688 -0.625 -7.297 1 98 91 ALA B C 1
ATOM 2137 O O . ALA B 1 91 ? 5.062 0.427 -7.152 1 98 91 ALA B O 1
ATOM 2138 N N . SER B 1 92 ? 6.977 -0.632 -7.332 1 97.75 92 SER B N 1
ATOM 2139 C CA . SER B 1 92 ? 7.84 0.535 -7.477 1 97.75 92 SER B CA 1
ATOM 2140 C C . SER B 1 92 ? 9.078 0.212 -8.312 1 97.75 92 SER B C 1
ATOM 2142 O O . SER B 1 92 ? 9.906 -0.604 -7.906 1 97.75 92 SER B O 1
ATOM 2144 N N . ALA B 1 93 ? 9.078 0.798 -9.461 1 96.81 93 ALA B N 1
ATOM 2145 C CA . ALA B 1 93 ? 10.25 0.595 -10.312 1 96.81 93 ALA B CA 1
ATOM 2146 C C . ALA B 1 93 ? 11.492 1.231 -9.695 1 96.81 93 ALA B C 1
ATOM 2148 O O . ALA B 1 93 ? 12.562 0.619 -9.664 1 96.81 93 ALA B O 1
ATOM 2149 N N . TYR B 1 94 ? 11.367 2.445 -9.133 1 96.12 94 TYR B N 1
ATOM 2150 C CA . TYR B 1 94 ? 12.492 3.176 -8.555 1 96.12 94 TYR B CA 1
ATOM 2151 C C . TYR B 1 94 ? 13.078 2.42 -7.371 1 96.12 94 TYR B C 1
ATOM 2153 O O . TYR B 1 94 ? 14.297 2.207 -7.301 1 96.12 94 TYR B O 1
ATOM 2161 N N . ALA B 1 95 ? 12.203 1.961 -6.496 1 97.12 95 ALA B N 1
ATOM 2162 C CA . ALA B 1 95 ? 12.656 1.27 -5.293 1 97.12 95 ALA B CA 1
ATOM 2163 C C . ALA B 1 95 ? 12.719 -0.238 -5.52 1 97.12 95 ALA B C 1
ATOM 2165 O O . ALA B 1 95 ? 12.836 -1.01 -4.566 1 97.12 95 ALA B O 1
ATOM 2166 N N . ARG B 1 96 ? 12.477 -0.743 -6.746 1 96.94 96 ARG B N 1
ATOM 2167 C CA . ARG B 1 96 ? 12.641 -2.139 -7.141 1 96.94 96 ARG B CA 1
ATOM 2168 C C . ARG B 1 96 ? 11.828 -3.059 -6.234 1 96.94 96 ARG B C 1
ATOM 2170 O O . ARG B 1 96 ? 12.359 -4.035 -5.695 1 96.94 96 ARG B O 1
ATOM 2177 N N . GLN B 1 97 ? 10.562 -2.721 -6.023 1 98.31 97 GLN B N 1
ATOM 2178 C CA . GLN B 1 97 ? 9.602 -3.508 -5.262 1 98.31 97 GLN B CA 1
ATOM 2179 C C . GLN B 1 97 ? 8.672 -4.289 -6.191 1 98.31 97 GLN B C 1
ATOM 2181 O O . GLN B 1 97 ? 8.156 -3.738 -7.164 1 98.31 97 GLN B 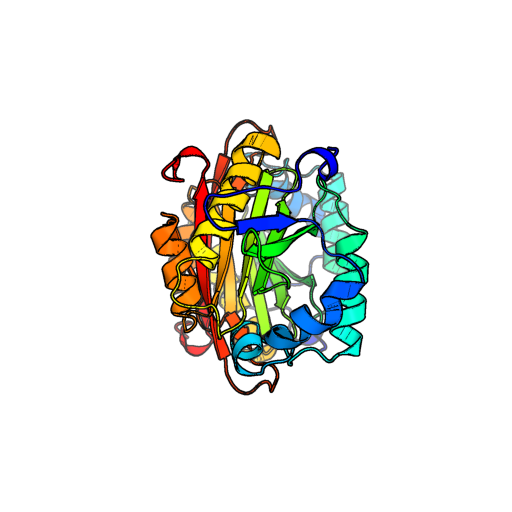O 1
ATOM 2186 N N . ALA B 1 98 ? 8.422 -5.508 -5.875 1 98.5 98 ALA B N 1
ATOM 2187 C CA . ALA B 1 98 ? 7.48 -6.309 -6.648 1 98.5 98 ALA B CA 1
ATOM 2188 C C . ALA B 1 98 ? 6.512 -7.051 -5.734 1 98.5 98 ALA B C 1
ATOM 2190 O O . ALA B 1 98 ? 6.91 -7.578 -4.691 1 98.5 98 ALA B O 1
ATOM 2191 N N . GLU B 1 99 ? 5.281 -7.031 -6.098 1 98.81 99 GLU B N 1
ATOM 2192 C CA . GLU B 1 99 ? 4.273 -7.848 -5.426 1 98.81 99 GLU B CA 1
ATOM 2193 C C . GLU B 1 99 ? 4.172 -9.234 -6.062 1 98.81 99 GLU B C 1
ATOM 2195 O O . GLU B 1 99 ? 4.066 -9.352 -7.285 1 98.81 99 GLU B O 1
ATOM 2200 N N . ILE B 1 100 ? 4.25 -10.227 -5.254 1 98.62 100 ILE B N 1
ATOM 2201 C CA . ILE B 1 100 ? 4.129 -11.602 -5.73 1 98.62 100 ILE B CA 1
ATOM 2202 C C . ILE B 1 100 ? 2.762 -12.164 -5.34 1 98.62 100 ILE B C 1
ATOM 2204 O O . ILE B 1 100 ? 2.199 -11.789 -4.309 1 98.62 100 ILE B O 1
ATOM 2208 N N . GLY B 1 101 ? 2.223 -12.977 -6.129 1 98.19 101 GLY B N 1
ATOM 2209 C CA . GLY B 1 101 ? 0.941 -13.617 -5.879 1 98.19 101 GLY B CA 1
ATOM 2210 C C . GLY B 1 101 ? 0.825 -14.992 -6.508 1 98.19 101 GLY B C 1
ATOM 2211 O O . GLY B 1 101 ? 1.662 -15.375 -7.324 1 98.19 101 GLY B O 1
ATOM 2212 N N . TRP B 1 102 ? -0.21 -15.711 -6.074 1 98.19 102 TRP B N 1
ATOM 2213 C CA . TRP B 1 102 ? -0.481 -17.047 -6.59 1 98.19 102 TRP B CA 1
ATOM 2214 C C . TRP B 1 102 ? -1.946 -17.422 -6.395 1 98.19 102 TRP B C 1
ATOM 2216 O O . TRP B 1 102 ? -2.615 -16.891 -5.508 1 98.19 102 TRP B O 1
ATOM 2226 N N . SER B 1 103 ? -2.436 -18.219 -7.23 1 97.12 103 SER B N 1
ATOM 2227 C CA . SER B 1 103 ? -3.732 -18.891 -7.152 1 97.12 103 SER B CA 1
ATOM 2228 C C . SER B 1 103 ? -3.652 -20.312 -7.688 1 97.12 103 SER B C 1
ATOM 2230 O O . SER B 1 103 ? -3.139 -20.547 -8.789 1 97.12 103 SER B O 1
ATOM 2232 N N . LEU B 1 104 ? -4.074 -21.25 -6.934 1 96.94 104 LEU B N 1
ATOM 2233 C CA . LEU B 1 104 ? -4.098 -22.641 -7.363 1 96.94 104 LEU B CA 1
ATOM 2234 C C . LEU B 1 104 ? -5.52 -23.188 -7.328 1 96.94 104 LEU B C 1
ATOM 2236 O O . LEU B 1 104 ? -6.316 -22.812 -6.469 1 96.94 104 LEU B O 1
ATOM 2240 N N . HIS B 1 105 ? -5.746 -24.109 -8.289 1 97 105 HIS B N 1
ATOM 2241 C CA . HIS B 1 105 ? -6.973 -24.891 -8.203 1 97 105 HIS B CA 1
ATOM 2242 C C . HIS B 1 105 ? -7.062 -25.625 -6.871 1 97 105 HIS B C 1
ATOM 2244 O O . HIS B 1 105 ? -6.109 -26.297 -6.457 1 97 105 HIS B O 1
ATOM 2250 N N . PRO B 1 106 ? -8.234 -25.531 -6.262 1 95.75 106 PRO B N 1
ATOM 2251 C CA . PRO B 1 106 ? -8.375 -26.156 -4.941 1 95.75 106 PRO B CA 1
ATOM 2252 C C . PRO B 1 106 ? -8.039 -27.641 -4.953 1 95.75 106 PRO B C 1
ATOM 2254 O O . PRO B 1 106 ? -7.484 -28.172 -3.984 1 95.75 106 PRO B O 1
ATOM 2257 N N . ASP B 1 107 ? -8.266 -28.281 -6.035 1 95.25 107 ASP B N 1
ATOM 2258 C CA . ASP B 1 107 ? -8.008 -29.703 -6.148 1 95.25 107 ASP B CA 1
ATOM 2259 C C . ASP B 1 107 ? -6.512 -30 -6.098 1 95.25 107 ASP B C 1
ATOM 2261 O O . ASP B 1 107 ? -6.105 -31.156 -5.922 1 95.25 107 ASP B O 1
ATOM 2265 N N . HIS B 1 108 ? -5.738 -29.031 -6.297 1 95 108 HIS B N 1
ATOM 2266 C CA . HIS B 1 108 ? -4.293 -29.234 -6.344 1 95 108 HIS B CA 1
ATOM 2267 C C . HIS B 1 108 ? -3.609 -28.594 -5.137 1 95 108 HIS B C 1
ATOM 2269 O O . HIS B 1 108 ? -2.387 -28.422 -5.129 1 95 108 HIS B O 1
ATOM 2275 N N . GLU B 1 109 ? -4.383 -28.172 -4.18 1 92.69 109 GLU B N 1
ATOM 2276 C CA . GLU B 1 109 ? -3.816 -27.641 -2.947 1 92.69 109 GLU B CA 1
ATOM 2277 C C . GLU B 1 109 ? -3.289 -28.766 -2.051 1 92.69 109 GLU B C 1
ATOM 2279 O O . GLU B 1 109 ? -3.678 -29.922 -2.205 1 92.69 109 GLU B O 1
ATOM 2284 N N . GLY B 1 110 ? -2.375 -28.453 -1.192 1 92.75 110 GLY B N 1
ATOM 2285 C CA . GLY B 1 110 ? -1.887 -29.391 -0.205 1 92.75 110 GLY B CA 1
ATOM 2286 C C . GLY B 1 110 ? -0.699 -30.203 -0.691 1 92.75 110 GLY B C 1
ATOM 2287 O O . GLY B 1 110 ? -0.158 -31.031 0.048 1 92.75 110 GLY B O 1
ATOM 2288 N N . HIS B 1 111 ? -0.276 -29.969 -1.901 1 95 111 HIS B N 1
ATOM 2289 C CA . HIS B 1 111 ? 0.849 -30.688 -2.473 1 95 111 HIS B CA 1
ATOM 2290 C C . HIS B 1 111 ? 2.125 -29.859 -2.438 1 95 111 HIS B C 1
ATOM 2292 O O . HIS B 1 111 ? 3.197 -30.344 -2.811 1 95 111 HIS B O 1
ATOM 2298 N N . GLY B 1 112 ? 2.051 -28.625 -2.068 1 97.44 112 GLY B N 1
ATOM 2299 C CA . GLY B 1 112 ? 3.215 -27.766 -2.023 1 97.44 112 GLY B CA 1
ATOM 2300 C C . GLY B 1 112 ? 3.508 -27.094 -3.35 1 97.44 112 GLY B C 1
ATOM 2301 O O . GLY B 1 112 ? 4.559 -26.469 -3.518 1 97.44 112 GLY B O 1
ATOM 2302 N N . TYR B 1 113 ? 2.572 -27.188 -4.305 1 98.38 113 TYR B N 1
ATOM 2303 C CA . TYR B 1 113 ? 2.789 -26.609 -5.629 1 98.38 113 TYR B CA 1
ATOM 2304 C C . TYR B 1 113 ? 2.873 -25.094 -5.566 1 98.38 113 TYR B C 1
ATOM 2306 O O . TYR B 1 113 ? 3.717 -24.484 -6.23 1 98.38 113 TYR B O 1
ATOM 2314 N N . ALA B 1 114 ? 1.982 -24.516 -4.816 1 98.19 114 ALA B N 1
ATOM 2315 C CA . ALA B 1 114 ? 2.018 -23.047 -4.695 1 98.19 114 ALA B CA 1
ATOM 2316 C C . ALA B 1 114 ? 3.357 -22.578 -4.145 1 98.19 114 ALA B C 1
ATOM 2318 O O . ALA B 1 114 ? 3.953 -21.641 -4.668 1 98.19 114 ALA B O 1
ATOM 2319 N N . THR B 1 115 ? 3.824 -23.281 -3.094 1 98.12 115 THR B N 1
ATOM 2320 C CA . THR B 1 115 ? 5.109 -22.938 -2.494 1 98.12 115 THR B CA 1
ATOM 2321 C C . THR B 1 115 ? 6.242 -23.109 -3.502 1 98.12 115 THR B C 1
ATOM 2323 O O . THR B 1 115 ? 7.094 -22.234 -3.641 1 98.12 115 THR B O 1
ATOM 2326 N N . GLU B 1 116 ? 6.234 -24.234 -4.18 1 98.5 116 GLU B N 1
ATOM 2327 C CA . GLU B 1 116 ? 7.258 -24.531 -5.18 1 98.5 116 GLU B CA 1
ATOM 2328 C C . GLU B 1 116 ? 7.258 -23.484 -6.289 1 98.5 116 GLU B C 1
ATOM 2330 O O . GLU B 1 116 ? 8.312 -22.969 -6.66 1 98.5 116 GLU B O 1
ATOM 2335 N N . ALA B 1 117 ? 6.098 -23.109 -6.809 1 98.69 117 ALA B N 1
ATOM 2336 C CA . ALA B 1 117 ? 5.961 -22.141 -7.895 1 98.69 117 ALA B CA 1
ATOM 2337 C C . ALA B 1 117 ? 6.355 -20.734 -7.438 1 98.69 117 ALA B C 1
ATOM 2339 O O . ALA B 1 117 ? 7.109 -20.047 -8.125 1 98.69 117 ALA B O 1
ATOM 2340 N N . ALA B 1 118 ? 5.836 -20.344 -6.285 1 98.31 118 ALA B N 1
ATOM 2341 C CA . ALA B 1 118 ? 6.129 -19.016 -5.75 1 98.31 118 ALA B CA 1
ATOM 2342 C C . ALA B 1 118 ? 7.617 -18.875 -5.449 1 98.31 118 ALA B C 1
ATOM 2344 O O . ALA B 1 118 ? 8.195 -17.797 -5.672 1 98.31 118 ALA B O 1
ATOM 2345 N N . SER B 1 119 ? 8.195 -19.906 -4.926 1 98 119 SER B N 1
ATOM 2346 C CA . SER B 1 119 ? 9.625 -19.891 -4.645 1 98 119 SER B CA 1
ATOM 2347 C C . SER B 1 119 ? 10.438 -19.672 -5.918 1 98 119 SER B C 1
ATOM 2349 O O . SER B 1 119 ? 11.359 -18.859 -5.938 1 98 119 SER B O 1
ATOM 2351 N N . ALA B 1 120 ? 10.102 -20.391 -6.914 1 98.06 120 ALA B N 1
ATOM 2352 C CA . ALA B 1 120 ? 10.797 -20.234 -8.195 1 98.06 120 ALA B CA 1
ATOM 2353 C C . ALA B 1 120 ? 10.617 -18.828 -8.758 1 98.06 120 ALA B C 1
ATOM 2355 O O . ALA B 1 120 ? 11.562 -18.25 -9.297 1 98.06 120 ALA B O 1
ATOM 2356 N N . LEU B 1 121 ? 9.422 -18.328 -8.641 1 97.88 121 LEU B N 1
ATOM 2357 C CA . LEU B 1 121 ? 9.148 -16.984 -9.141 1 97.88 121 LEU B CA 1
ATOM 2358 C C . LEU B 1 121 ? 9.914 -15.938 -8.344 1 97.88 121 LEU B C 1
ATOM 2360 O O . LEU B 1 121 ? 10.438 -14.977 -8.914 1 97.88 121 LEU B O 1
ATOM 2364 N N . ALA B 1 122 ? 9.93 -16.078 -7.059 1 98 122 ALA B N 1
ATOM 2365 C CA . ALA B 1 122 ? 10.703 -15.18 -6.215 1 98 122 ALA B CA 1
ATOM 2366 C C . ALA B 1 122 ? 12.18 -15.203 -6.59 1 98 122 ALA B C 1
ATOM 2368 O O . ALA B 1 122 ? 12.836 -14.164 -6.645 1 98 122 ALA B O 1
ATOM 2369 N N . ALA B 1 123 ? 12.688 -16.406 -6.82 1 96.81 123 ALA B N 1
ATOM 2370 C CA . ALA B 1 123 ? 14.078 -16.531 -7.25 1 96.81 123 ALA B CA 1
ATOM 2371 C C . ALA B 1 123 ? 14.32 -15.781 -8.555 1 96.81 123 ALA B C 1
ATOM 2373 O O . ALA B 1 123 ? 15.32 -15.07 -8.695 1 96.81 123 ALA B O 1
ATOM 2374 N N . LEU B 1 124 ? 13.43 -15.961 -9.461 1 96.31 124 LEU B N 1
ATOM 2375 C CA . LEU B 1 124 ? 13.516 -15.242 -10.727 1 96.31 124 LEU B CA 1
ATOM 2376 C C . LEU B 1 124 ? 13.523 -13.734 -10.492 1 96.31 124 LEU B C 1
ATOM 2378 O O . LEU B 1 124 ? 14.305 -13.008 -11.117 1 96.31 124 LEU B O 1
ATOM 2382 N N . ALA B 1 125 ? 12.625 -13.227 -9.633 1 96.81 125 ALA B N 1
ATOM 2383 C CA . ALA B 1 125 ? 12.523 -11.805 -9.312 1 96.81 125 ALA B CA 1
ATOM 2384 C C . ALA B 1 125 ? 13.859 -11.266 -8.805 1 96.81 125 ALA B C 1
ATOM 2386 O O . ALA B 1 125 ? 14.336 -10.227 -9.273 1 96.81 125 ALA B O 1
ATOM 2387 N N . PHE B 1 126 ? 14.484 -11.945 -7.895 1 97 126 PHE B N 1
ATOM 2388 C CA . PHE B 1 126 ? 15.703 -11.477 -7.242 1 97 126 PHE B CA 1
ATOM 2389 C C . PHE B 1 126 ? 16.906 -11.68 -8.141 1 97 126 PHE B C 1
ATOM 2391 O O . PHE B 1 126 ? 17.766 -10.797 -8.258 1 97 126 PHE B O 1
ATOM 2398 N N . ASP B 1 127 ? 16.969 -12.758 -8.812 1 95 127 ASP B N 1
ATOM 2399 C CA . ASP B 1 127 ? 18.203 -13.156 -9.5 1 95 127 ASP B CA 1
ATOM 2400 C C . ASP B 1 127 ? 18.266 -12.547 -10.898 1 95 127 ASP B C 1
ATOM 2402 O O . ASP B 1 127 ? 19.359 -12.305 -11.422 1 95 127 ASP B O 1
ATOM 2406 N N . ALA B 1 128 ? 17.141 -12.375 -11.492 1 94.75 128 ALA B N 1
ATOM 2407 C CA . ALA B 1 128 ? 17.172 -12.039 -12.914 1 94.75 128 ALA B CA 1
ATOM 2408 C C . ALA B 1 128 ? 16.484 -10.711 -13.18 1 94.75 128 ALA B C 1
ATOM 2410 O O . ALA B 1 128 ? 16.828 -9.992 -14.125 1 94.75 128 ALA B O 1
ATOM 2411 N N . LEU B 1 129 ? 15.516 -10.344 -12.352 1 95.12 129 LEU B N 1
ATOM 2412 C CA . LEU B 1 129 ? 14.703 -9.18 -12.688 1 95.12 129 LEU B CA 1
ATOM 2413 C C . LEU B 1 129 ? 15.133 -7.965 -11.883 1 95.12 129 LEU B C 1
ATOM 2415 O O . LEU B 1 129 ? 14.547 -6.887 -12.008 1 95.12 129 LEU B O 1
ATOM 2419 N N . GLY B 1 130 ? 16.031 -8.094 -10.984 1 94.06 130 GLY B N 1
ATOM 2420 C CA . GLY B 1 130 ? 16.625 -6.973 -10.258 1 94.06 130 GLY B CA 1
ATOM 2421 C C . GLY B 1 130 ? 15.734 -6.457 -9.141 1 94.06 130 GLY B C 1
ATOM 2422 O O . GLY B 1 130 ? 15.859 -5.301 -8.734 1 94.06 130 GLY B O 1
ATOM 2423 N N . VAL B 1 131 ? 14.883 -7.262 -8.664 1 97 131 VAL B N 1
ATOM 2424 C CA . VAL B 1 131 ? 13.977 -6.875 -7.59 1 97 131 VAL B CA 1
ATOM 2425 C C . VAL B 1 131 ? 14.727 -6.828 -6.266 1 97 131 VAL B C 1
ATOM 2427 O O . VAL B 1 131 ? 15.539 -7.711 -5.969 1 97 131 VAL B O 1
ATOM 2430 N N . HIS B 1 132 ? 14.492 -5.762 -5.438 1 97.81 132 HIS B N 1
ATOM 2431 C CA . HIS B 1 132 ? 15.117 -5.617 -4.129 1 97.81 132 HIS B CA 1
ATOM 2432 C C . HIS B 1 132 ? 14.273 -6.266 -3.039 1 97.81 132 HIS B C 1
ATOM 2434 O O . HIS B 1 132 ? 14.805 -6.898 -2.127 1 97.81 132 HIS B O 1
ATOM 2440 N N . ARG B 1 133 ? 12.992 -6.113 -3.146 1 98.38 133 ARG B N 1
ATOM 2441 C CA . ARG B 1 133 ? 12.023 -6.578 -2.156 1 98.38 133 ARG B CA 1
ATOM 2442 C C . ARG B 1 133 ? 10.781 -7.145 -2.83 1 98.38 133 ARG B C 1
ATOM 2444 O O . ARG B 1 133 ? 10.188 -6.5 -3.699 1 98.38 133 ARG B O 1
ATOM 2451 N N . VAL B 1 134 ? 10.469 -8.383 -2.514 1 98.69 134 VAL B N 1
ATOM 2452 C CA . VAL B 1 134 ? 9.227 -9.023 -2.938 1 98.69 134 VAL B CA 1
ATOM 2453 C C . VAL B 1 134 ? 8.242 -9.055 -1.772 1 98.69 134 VAL B C 1
ATOM 2455 O O . VAL B 1 134 ? 8.617 -9.367 -0.641 1 98.69 134 VAL B O 1
ATOM 2458 N N . PHE B 1 135 ? 7.008 -8.672 -2.057 1 98.88 135 PHE B N 1
ATOM 2459 C CA . PHE B 1 135 ? 6.02 -8.734 -0.989 1 98.88 135 PHE B CA 1
ATOM 2460 C C . PHE B 1 135 ? 4.711 -9.328 -1.503 1 98.88 135 PHE B C 1
ATOM 2462 O O . PHE B 1 135 ? 4.449 -9.312 -2.707 1 98.88 135 PHE B O 1
ATOM 2469 N N . ALA B 1 136 ? 3.947 -9.867 -0.615 1 98.81 136 ALA B N 1
ATOM 2470 C CA . ALA B 1 136 ? 2.627 -10.43 -0.885 1 98.81 136 ALA B CA 1
ATOM 2471 C C . ALA B 1 136 ? 1.577 -9.844 0.055 1 98.81 136 ALA B C 1
ATOM 2473 O O . ALA B 1 136 ? 1.842 -9.648 1.243 1 98.81 136 ALA B O 1
ATOM 2474 N N . ARG B 1 137 ? 0.474 -9.555 -0.456 1 98.69 137 ARG B N 1
ATOM 2475 C CA . ARG B 1 137 ? -0.703 -9.164 0.313 1 98.69 137 ARG B CA 1
ATOM 2476 C C . ARG B 1 137 ? -1.771 -10.25 0.272 1 98.69 137 ARG B C 1
ATOM 2478 O O . ARG B 1 137 ? -2.113 -10.75 -0.8 1 98.69 137 ARG B O 1
ATOM 2485 N N . LEU B 1 138 ? -2.289 -10.586 1.409 1 98.5 138 LEU B N 1
ATOM 2486 C CA . LEU B 1 138 ? -3.275 -11.656 1.441 1 98.5 138 LEU B CA 1
ATOM 2487 C C . LEU B 1 138 ? -4.258 -11.461 2.592 1 98.5 138 LEU B C 1
ATOM 2489 O O . LEU B 1 138 ? -3.934 -10.805 3.584 1 98.5 138 LEU B O 1
ATOM 2493 N N . ASP B 1 139 ? -5.434 -12.016 2.416 1 97.94 139 ASP B N 1
ATOM 2494 C CA . ASP B 1 139 ? -6.438 -12.008 3.477 1 97.94 139 ASP B CA 1
ATOM 2495 C C . ASP B 1 139 ? -5.957 -12.797 4.695 1 97.94 139 ASP B C 1
ATOM 2497 O O . ASP B 1 139 ? -5.391 -13.883 4.559 1 97.94 139 ASP B O 1
ATOM 2501 N N . VAL B 1 140 ? -6.215 -12.234 5.867 1 98.12 140 VAL B N 1
ATOM 2502 C CA . VAL B 1 140 ? -5.734 -12.859 7.094 1 98.12 140 VAL B CA 1
ATOM 2503 C C . VAL B 1 140 ? -6.379 -14.227 7.27 1 98.12 140 VAL B C 1
ATOM 2505 O O . VAL B 1 140 ? -5.832 -15.102 7.949 1 98.12 140 VAL B O 1
ATOM 2508 N N . GLU B 1 141 ? -7.504 -14.469 6.676 1 96.88 141 GLU B N 1
ATOM 2509 C CA . GLU B 1 141 ? -8.242 -15.719 6.82 1 96.88 141 GLU B CA 1
ATOM 2510 C C . GLU B 1 141 ? -7.762 -16.766 5.816 1 96.88 141 GLU B C 1
ATOM 2512 O O . GLU B 1 141 ? -8.172 -17.922 5.871 1 96.88 141 GLU B O 1
ATOM 2517 N N . ASN B 1 142 ? -6.945 -16.359 4.852 1 96.69 142 ASN B N 1
ATOM 2518 C CA . ASN B 1 142 ? -6.434 -17.281 3.85 1 96.69 142 ASN B CA 1
ATOM 2519 C C . ASN B 1 142 ? -5.246 -18.094 4.379 1 96.69 142 ASN B C 1
ATOM 2521 O O . ASN B 1 142 ? -4.102 -17.828 4.012 1 96.69 142 ASN B O 1
ATOM 2525 N N . ALA B 1 143 ? -5.555 -19.109 5.133 1 97 143 ALA B N 1
ATOM 2526 C CA . ALA B 1 143 ? -4.539 -19.906 5.812 1 97 143 ALA B CA 1
ATOM 2527 C C . ALA B 1 143 ? -3.562 -20.531 4.812 1 97 143 ALA B C 1
ATOM 2529 O O . ALA B 1 143 ? -2.377 -20.688 5.109 1 97 143 ALA B O 1
ATOM 2530 N N . GLY B 1 144 ? -4.098 -20.953 3.652 1 96.62 144 GLY B N 1
ATOM 2531 C CA . GLY B 1 144 ? -3.236 -21.5 2.615 1 96.62 144 GLY B CA 1
ATOM 2532 C C . GLY B 1 144 ? -2.15 -20.531 2.176 1 96.62 144 GLY B C 1
ATOM 2533 O O . GLY B 1 144 ? -0.975 -20.906 2.115 1 96.62 144 GLY B O 1
ATOM 2534 N N . SER B 1 145 ? -2.535 -19.328 1.86 1 97.88 145 SER B N 1
ATOM 2535 C CA . SER B 1 145 ? -1.571 -18.328 1.421 1 97.88 145 SER B CA 1
ATOM 2536 C C . SER B 1 145 ? -0.616 -17.953 2.547 1 97.88 145 SER B C 1
ATOM 2538 O O . SER B 1 145 ? 0.571 -17.719 2.309 1 97.88 145 SER B O 1
ATOM 2540 N N . VAL B 1 146 ? -1.119 -17.828 3.779 1 98.31 146 VAL B N 1
ATOM 2541 C CA . VAL B 1 146 ? -0.256 -17.609 4.934 1 98.31 146 VAL B CA 1
ATOM 2542 C C . VAL B 1 146 ? 0.828 -18.672 4.988 1 98.31 146 VAL B C 1
ATOM 2544 O O . VAL B 1 146 ? 2.014 -18.359 5.129 1 98.31 146 VAL B O 1
ATOM 2547 N N . GLY B 1 147 ? 0.384 -19.922 4.871 1 98.06 147 GLY B N 1
ATOM 2548 C CA . GLY B 1 147 ? 1.322 -21.031 4.887 1 98.06 147 GLY B CA 1
ATOM 2549 C C . GLY B 1 147 ? 2.393 -20.922 3.818 1 98.06 147 GLY B C 1
ATOM 2550 O O . GLY B 1 147 ? 3.564 -21.203 4.074 1 98.06 147 GLY B O 1
ATOM 2551 N N . VAL B 1 148 ? 2.023 -20.531 2.572 1 97.94 148 VAL B N 1
ATOM 2552 C CA . VAL B 1 148 ? 2.977 -20.359 1.48 1 97.94 148 VAL B CA 1
ATOM 2553 C C . VAL B 1 148 ? 4.027 -19.312 1.862 1 97.94 148 VAL B C 1
ATOM 2555 O O . VAL B 1 148 ? 5.227 -19.562 1.73 1 97.94 148 VAL B O 1
ATOM 2558 N N . CYS B 1 149 ? 3.594 -18.172 2.348 1 98.06 149 CYS B N 1
ATOM 2559 C CA . CYS B 1 149 ? 4.52 -17.109 2.734 1 98.06 149 CYS B CA 1
ATOM 2560 C C . CYS B 1 149 ? 5.496 -17.594 3.795 1 98.06 149 CYS B C 1
ATOM 2562 O O . CYS B 1 149 ? 6.699 -17.344 3.703 1 98.06 149 CYS B O 1
ATOM 2564 N N . GLU B 1 150 ? 4.945 -18.234 4.789 1 97.62 150 GLU B N 1
ATOM 2565 C CA . GLU B 1 150 ? 5.781 -18.719 5.883 1 97.62 150 GLU B CA 1
ATOM 2566 C C . GLU B 1 150 ? 6.793 -19.75 5.387 1 97.62 150 GLU B C 1
ATOM 2568 O O . GLU B 1 150 ? 7.961 -19.719 5.781 1 97.62 150 GLU B O 1
ATOM 2573 N N . ARG B 1 151 ? 6.391 -20.656 4.523 1 96.88 151 ARG B N 1
ATOM 2574 C CA . ARG B 1 151 ? 7.285 -21.672 3.984 1 96.88 151 ARG B CA 1
ATOM 2575 C C . ARG B 1 151 ? 8.352 -21.047 3.09 1 96.88 151 ARG B C 1
ATOM 2577 O O . ARG B 1 151 ? 9.461 -21.562 2.982 1 96.88 151 ARG B O 1
ATOM 2584 N N . LEU B 1 152 ? 8.039 -19.969 2.453 1 96.31 152 LEU B N 1
ATOM 2585 C CA . LEU B 1 152 ? 9 -19.234 1.634 1 96.31 152 LEU B CA 1
ATOM 2586 C C . LEU B 1 152 ? 10.023 -18.516 2.506 1 96.31 152 LEU B C 1
ATOM 2588 O O . LEU B 1 152 ? 11.039 -18.016 2.008 1 96.31 152 LEU B O 1
ATOM 2592 N N . GLY B 1 153 ? 9.719 -18.453 3.799 1 96.19 153 GLY B N 1
ATOM 2593 C CA . GLY B 1 153 ? 10.609 -17.75 4.711 1 96.19 153 GLY B CA 1
ATOM 2594 C C . GLY B 1 153 ? 10.383 -16.25 4.727 1 96.19 153 GLY B C 1
ATOM 2595 O O . GLY B 1 153 ? 11.266 -15.492 5.133 1 96.19 153 GLY B O 1
ATOM 2596 N N . MET B 1 154 ? 9.273 -15.805 4.281 1 97.81 154 MET B N 1
ATOM 2597 C CA . MET B 1 154 ? 8.977 -14.375 4.273 1 97.81 154 MET B CA 1
ATOM 2598 C C . MET B 1 154 ? 8.641 -13.875 5.676 1 97.81 154 MET B C 1
ATOM 2600 O O . MET B 1 154 ? 8.086 -14.625 6.484 1 97.81 154 MET B O 1
ATOM 2604 N N . ARG B 1 155 ? 8.891 -12.633 5.926 1 97.94 155 ARG B N 1
ATOM 2605 C CA . ARG B 1 155 ? 8.531 -11.977 7.18 1 97.94 155 ARG B CA 1
ATOM 2606 C C . ARG B 1 155 ? 7.121 -11.391 7.109 1 97.94 155 ARG B C 1
ATOM 2608 O O . ARG B 1 155 ? 6.746 -10.781 6.105 1 97.94 155 ARG B O 1
ATOM 2615 N N . ARG B 1 156 ? 6.344 -11.68 8.148 1 98.69 156 ARG B N 1
ATOM 2616 C CA . ARG B 1 156 ? 5.094 -10.93 8.242 1 98.69 156 ARG B CA 1
ATOM 2617 C C . ARG B 1 156 ? 5.348 -9.484 8.656 1 98.69 156 ARG B C 1
ATOM 2619 O O . ARG B 1 156 ? 5.672 -9.211 9.812 1 98.69 156 ARG B O 1
ATOM 2626 N N . GLU B 1 157 ? 5.113 -8.555 7.766 1 98.88 157 GLU B N 1
ATOM 2627 C CA . GLU B 1 157 ? 5.473 -7.16 8.016 1 98.88 157 GLU B CA 1
ATOM 2628 C C . GLU B 1 157 ? 4.25 -6.336 8.398 1 98.88 157 GLU B C 1
ATOM 2630 O O . GLU B 1 157 ? 4.383 -5.215 8.898 1 98.88 157 GLU B O 1
ATOM 2635 N N . ALA B 1 158 ? 3.07 -6.871 8.172 1 98.94 158 ALA B N 1
ATOM 2636 C CA . ALA B 1 158 ? 1.897 -6.043 8.445 1 98.94 158 ALA B CA 1
ATOM 2637 C C . ALA B 1 158 ? 0.693 -6.902 8.812 1 98.94 158 ALA B C 1
ATOM 2639 O O . ALA B 1 158 ? 0.559 -8.031 8.336 1 98.94 158 ALA B O 1
ATOM 2640 N N . HIS B 1 159 ? -0.071 -6.512 9.641 1 98.88 159 HIS B N 1
ATOM 2641 C CA . HIS B 1 159 ? -1.479 -6.828 9.859 1 98.88 159 HIS B CA 1
ATOM 2642 C C . HIS B 1 159 ? -2.35 -5.582 9.727 1 98.88 159 HIS B C 1
ATOM 2644 O O . HIS B 1 159 ? -2.441 -4.785 10.664 1 98.88 159 HIS B O 1
ATOM 2650 N N . LEU B 1 160 ? -2.916 -5.355 8.57 1 98.75 160 LEU B N 1
ATOM 2651 C CA . LEU B 1 160 ? -3.762 -4.203 8.273 1 98.75 160 LEU B CA 1
ATOM 2652 C C . LEU B 1 160 ? -5.215 -4.484 8.641 1 98.75 160 LEU B C 1
ATOM 2654 O O . LEU B 1 160 ? -5.918 -5.191 7.922 1 98.75 160 LEU B O 1
ATOM 2658 N N . VAL B 1 161 ? -5.684 -3.865 9.672 1 98.56 161 VAL B N 1
ATOM 2659 C CA . VAL B 1 161 ? -6.965 -4.195 10.281 1 98.56 161 VAL B CA 1
ATOM 2660 C C . VAL B 1 161 ? -8.094 -3.479 9.539 1 98.56 161 VAL B C 1
ATOM 2662 O O . VAL B 1 161 ? -8.055 -2.256 9.383 1 98.56 161 VAL B O 1
ATOM 2665 N N . GLU B 1 162 ? -9.102 -4.285 9.023 1 98.25 162 GLU B N 1
ATOM 2666 C CA . GLU B 1 162 ? -10.312 -3.807 8.359 1 98.25 162 GLU B CA 1
ATOM 2667 C C . GLU B 1 162 ? -9.977 -2.822 7.242 1 98.25 162 GLU B C 1
ATOM 2669 O O . GLU B 1 162 ? -10.625 -1.778 7.113 1 98.25 162 GLU B O 1
ATOM 2674 N N . ASN B 1 163 ? -8.914 -3.143 6.449 1 97.94 163 ASN B N 1
ATOM 2675 C CA . ASN B 1 163 ? -8.445 -2.23 5.41 1 97.94 163 ASN B CA 1
ATOM 2676 C C . ASN B 1 163 ? -9.141 -2.484 4.078 1 97.94 163 ASN B C 1
ATOM 2678 O O . ASN B 1 163 ? -8.883 -1.787 3.096 1 97.94 163 ASN B O 1
ATOM 2682 N N . ASP B 1 164 ? -9.992 -3.416 3.98 1 97.06 164 ASP B N 1
ATOM 2683 C CA . ASP B 1 164 ? -10.719 -3.719 2.754 1 97.06 164 ASP B CA 1
ATOM 2684 C C . ASP B 1 164 ? -12.164 -4.117 3.055 1 97.06 164 ASP B C 1
ATOM 2686 O O . ASP B 1 164 ? -12.547 -4.266 4.219 1 97.06 164 ASP B O 1
ATOM 2690 N N . LEU B 1 165 ? -12.938 -4.168 2.023 1 95.69 165 LEU B N 1
ATOM 2691 C CA . LEU B 1 165 ? -14.367 -4.457 2.135 1 95.69 165 LEU B CA 1
ATOM 2692 C C . LEU B 1 165 ? -14.781 -5.527 1.134 1 95.69 165 LEU B C 1
ATOM 2694 O O . LEU B 1 165 ? -14.352 -5.504 -0.022 1 95.69 165 LEU B O 1
ATOM 2698 N N . ASP B 1 166 ? -15.609 -6.457 1.604 1 92.06 166 ASP B N 1
ATOM 2699 C CA . ASP B 1 166 ? -16.062 -7.523 0.72 1 92.06 166 ASP B CA 1
ATOM 2700 C C . ASP B 1 166 ? -16.906 -6.965 -0.425 1 92.06 166 ASP B C 1
ATOM 2702 O O . ASP B 1 166 ? -17.359 -5.82 -0.368 1 92.06 166 ASP B O 1
ATOM 2706 N N . VAL B 1 167 ? -17.094 -7.738 -1.45 1 89.31 167 VAL B N 1
ATOM 2707 C CA . VAL B 1 167 ? -17.703 -7.277 -2.693 1 89.31 167 VAL B CA 1
ATOM 2708 C C . VAL B 1 167 ? -19.141 -6.859 -2.434 1 89.31 167 VAL B C 1
ATOM 2710 O O . VAL B 1 167 ? -19.688 -6.016 -3.148 1 89.31 167 VAL B O 1
ATOM 2713 N N . ASP B 1 168 ? -19.75 -7.48 -1.439 1 88.88 168 ASP B N 1
ATOM 2714 C CA . ASP B 1 168 ? -21.141 -7.137 -1.172 1 88.88 168 ASP B CA 1
ATOM 2715 C C . ASP B 1 168 ? -21.25 -5.98 -0.181 1 88.88 168 ASP B C 1
ATOM 2717 O O . ASP B 1 168 ? -22.344 -5.535 0.151 1 88.88 168 ASP B O 1
ATOM 2721 N N . GLY B 1 169 ? -20.094 -5.484 0.21 1 90.94 169 GLY B N 1
ATOM 2722 C CA . GLY B 1 169 ? -20.031 -4.316 1.078 1 90.94 169 GLY B CA 1
ATOM 2723 C C . GLY B 1 169 ? -20.469 -4.613 2.502 1 90.94 169 GLY B C 1
ATOM 2724 O O . GLY B 1 169 ? -20.828 -3.701 3.252 1 90.94 169 GLY B O 1
ATOM 2725 N N . ARG B 1 170 ? -20.453 -5.871 2.91 1 89.69 170 ARG B N 1
ATOM 2726 C CA . ARG B 1 170 ? -21.062 -6.227 4.184 1 89.69 170 ARG B CA 1
ATOM 2727 C C . ARG B 1 170 ? -20.016 -6.52 5.242 1 89.69 170 ARG B C 1
ATOM 2729 O O . ARG B 1 170 ? -20.266 -6.383 6.438 1 89.69 170 ARG B O 1
ATOM 2736 N N . ARG B 1 171 ? -18.906 -6.867 4.832 1 94.06 171 ARG B N 1
ATOM 2737 C CA . ARG B 1 171 ? -17.906 -7.289 5.816 1 94.06 171 ARG B CA 1
ATOM 2738 C C . ARG B 1 171 ? -16.547 -6.672 5.527 1 94.06 171 ARG B C 1
ATOM 27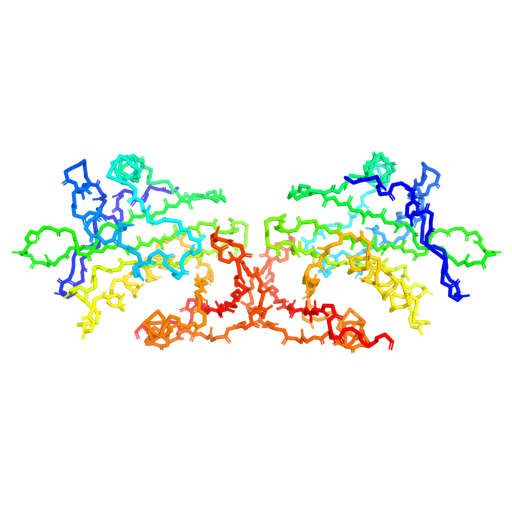40 O O . ARG B 1 171 ? -16.047 -6.766 4.406 1 94.06 171 ARG B O 1
ATOM 2747 N N . TRP B 1 172 ? -16.047 -6.047 6.598 1 96.56 172 TRP B N 1
ATOM 2748 C CA . TRP B 1 172 ? -14.68 -5.559 6.52 1 96.56 172 TRP B CA 1
ATOM 2749 C C . TRP B 1 172 ? -13.688 -6.711 6.633 1 96.56 172 TRP B C 1
ATOM 2751 O O . TRP B 1 172 ? -13.867 -7.613 7.453 1 96.56 172 TRP B O 1
ATOM 2761 N N . GLY B 1 173 ? -12.703 -6.688 5.707 1 96.94 173 GLY B N 1
ATOM 2762 C CA . GLY B 1 173 ? -11.625 -7.664 5.773 1 96.94 173 GLY B CA 1
ATOM 2763 C C . GLY B 1 173 ? -10.289 -7.051 6.16 1 96.94 173 GLY B C 1
ATOM 2764 O O . GLY B 1 173 ? -10.109 -5.836 6.074 1 96.94 173 GLY B O 1
ATOM 2765 N N . SER B 1 174 ? -9.391 -7.902 6.672 1 98.31 174 SER B N 1
ATOM 2766 C CA . SER B 1 174 ? -8.039 -7.512 7.055 1 98.31 174 SER B CA 1
ATOM 2767 C C . SER B 1 174 ? -6.992 -8.266 6.246 1 98.31 174 SER B C 1
ATOM 2769 O O . SER B 1 174 ? -7.25 -9.375 5.773 1 98.31 174 SER B O 1
ATOM 2771 N N . GLU B 1 175 ? -5.824 -7.648 6.137 1 98.5 175 GLU B N 1
ATOM 2772 C CA . GLU B 1 175 ? -4.785 -8.242 5.301 1 98.5 175 GLU B CA 1
ATOM 2773 C C . GLU B 1 175 ? -3.465 -8.352 6.059 1 98.5 175 GLU B C 1
ATOM 2775 O O . GLU B 1 175 ? -3.139 -7.496 6.879 1 98.5 175 GLU B O 1
ATOM 2780 N N . TYR B 1 176 ? -2.77 -9.406 5.789 1 98.88 176 TYR B N 1
ATOM 2781 C CA . TYR B 1 176 ? -1.344 -9.469 6.094 1 98.88 176 TYR B CA 1
ATOM 2782 C C . TYR B 1 176 ? -0.512 -9.008 4.902 1 98.88 176 TYR B C 1
ATOM 2784 O O . TYR B 1 176 ? -0.942 -9.133 3.752 1 98.88 176 TYR B O 1
ATOM 2792 N N . VAL B 1 177 ? 0.575 -8.445 5.211 1 98.94 177 VAL B N 1
ATOM 2793 C CA . VAL B 1 177 ? 1.636 -8.258 4.227 1 98.94 177 VAL B CA 1
ATOM 2794 C C . VAL B 1 177 ? 2.873 -9.055 4.648 1 98.94 177 VAL B C 1
ATOM 2796 O O . VAL B 1 177 ? 3.369 -8.891 5.766 1 98.94 177 VAL B O 1
ATOM 2799 N N . TYR B 1 178 ? 3.281 -9.945 3.791 1 98.81 178 TYR B N 1
ATOM 2800 C CA . TYR B 1 178 ? 4.555 -10.641 3.93 1 98.81 178 TYR B CA 1
ATOM 2801 C C . TYR B 1 178 ? 5.578 -10.117 2.932 1 98.81 178 TYR B C 1
ATOM 2803 O O . TYR B 1 178 ? 5.215 -9.664 1.84 1 98.81 178 TYR B O 1
ATOM 2811 N N . ALA B 1 179 ? 6.824 -10.18 3.363 1 98.81 179 ALA B N 1
ATOM 2812 C CA . ALA B 1 179 ? 7.836 -9.672 2.439 1 98.81 179 ALA B CA 1
ATOM 2813 C C . ALA B 1 179 ? 9.172 -10.383 2.65 1 98.81 179 ALA B C 1
ATOM 2815 O O . ALA B 1 179 ? 9.398 -11 3.697 1 98.81 179 ALA B O 1
ATOM 2816 N N . ALA B 1 180 ? 10 -10.312 1.632 1 98.25 180 ALA B N 1
ATOM 2817 C CA . ALA B 1 180 ? 11.359 -10.844 1.681 1 98.25 180 ALA B CA 1
ATOM 2818 C C . ALA B 1 180 ? 12.305 -10 0.842 1 98.25 180 ALA B C 1
ATOM 2820 O O . ALA B 1 180 ? 11.922 -9.469 -0.204 1 98.25 180 ALA B O 1
ATOM 2821 N N . LEU B 1 181 ? 13.469 -9.844 1.379 1 97.56 181 LEU B N 1
ATOM 2822 C CA . LEU B 1 181 ? 14.602 -9.352 0.602 1 97.56 181 LEU B CA 1
ATOM 2823 C C . LEU B 1 181 ? 15.383 -10.508 -0.002 1 97.56 181 LEU B C 1
ATOM 2825 O O . LEU B 1 181 ? 15.211 -11.664 0.4 1 97.56 181 LEU B O 1
ATOM 2829 N N . ALA B 1 182 ? 16.219 -10.148 -1.019 1 89.5 182 ALA B N 1
ATOM 2830 C CA . ALA B 1 182 ? 16.984 -11.203 -1.67 1 89.5 182 ALA B CA 1
ATOM 2831 C C . ALA B 1 182 ? 17.75 -12.039 -0.644 1 89.5 182 ALA B C 1
ATOM 2833 O O . ALA B 1 182 ? 17.812 -13.258 -0.763 1 89.5 182 ALA B O 1
ATOM 2834 N N . ARG B 1 183 ? 18.188 -11.414 0.365 1 89 183 ARG B N 1
ATOM 2835 C CA . ARG B 1 183 ? 19.016 -12.07 1.368 1 89 183 ARG B CA 1
ATOM 2836 C C . ARG B 1 183 ? 18.172 -12.938 2.295 1 89 183 ARG B C 1
ATOM 2838 O O . ARG B 1 183 ? 18.719 -13.773 3.029 1 89 183 ARG B O 1
ATOM 2845 N N . ASP B 1 184 ? 16.922 -12.781 2.309 1 83 184 ASP B N 1
ATOM 2846 C CA . ASP B 1 184 ? 16.047 -13.492 3.23 1 83 184 ASP B CA 1
ATOM 2847 C C . ASP B 1 184 ? 15.633 -14.844 2.658 1 83 184 ASP B C 1
ATOM 2849 O O . ASP B 1 184 ? 15.234 -15.742 3.4 1 83 184 ASP B O 1
ATOM 2853 N N . LEU B 1 185 ? 15.469 -14.891 1.381 1 73.75 185 LEU B N 1
ATOM 2854 C CA . LEU B 1 185 ? 14.875 -16.078 0.786 1 73.75 185 LEU B CA 1
ATOM 2855 C C . LEU B 1 185 ? 15.852 -17.25 0.825 1 73.75 185 LEU B C 1
ATOM 2857 O O . LEU B 1 185 ? 17.062 -17.062 0.647 1 73.75 185 LEU B O 1
ATOM 2861 N N . ARG B 1 186 ? 15.562 -18.172 1.802 1 58.94 186 ARG B N 1
ATOM 2862 C CA . ARG B 1 186 ? 16.297 -19.422 1.952 1 58.94 186 ARG B CA 1
ATOM 2863 C C . ARG B 1 186 ? 16.531 -20.078 0.599 1 58.94 186 ARG B C 1
ATOM 2865 O O . ARG B 1 186 ? 15.578 -20.375 -0.127 1 58.94 186 ARG B O 1
ATOM 2872 N N . ARG B 1 187 ? 17.672 -19.578 -0.063 1 48.47 187 ARG B N 1
ATOM 2873 C CA . ARG B 1 187 ? 18.047 -20.422 -1.193 1 48.47 187 ARG B CA 1
ATOM 2874 C C . ARG B 1 187 ? 18.422 -21.812 -0.728 1 48.47 187 ARG B C 1
ATOM 2876 O O . ARG B 1 187 ? 18.891 -22 0.399 1 48.47 187 ARG B O 1
#

Foldseek 3Di:
DCCQVVDFDDDPWKTWHFFDLVQLVLQLLFQQDPVQCFWVLDHRDDSVRSNVVRVVRNPADDDQDAQRKHKTFIGTPPDDHGFWIKMWGQHDNVQQEIEIDIDGHPVPPPPCSRLRVSLRVVCCSVPPRPHFKYKYKTWPPPVRVVVSLVVQQWDFDDWAFLPDAHNVRPDRTIIIMTMDGPVRGPD/DCCQVVDFDDDPWKTWHQFDLVQLVLQLLFQQDPVQCFWVLDHRDDSVRSNVVRVVQNPADDDQDAFRKHKTFIGTPPDDHGFWIKMWGQHDNVQQEIEIDITGRPVPPPPCSRLRVSLRVVCCSVPPRPHFKYKYKTWPPPVRVVVSLVVQQWDFDDWAFLPDAHNVRPDRTIMIMTMDGPVRGPD

Nearest PDB structures (foldseek):
  8fv0-assembly1_C  TM=8.812E-01  e=4.646E-14  Staphylococcus aureus
  2fck-assembly1_A-2  TM=7.930E-01  e=4.214E-13  Vibrio cholerae O1 biovar El Tor str. N16961
  5ix3-assembly1_A  TM=8.289E-01  e=1.795E-12  Staphylococcus aureus
  5wif-assembly1_C  TM=7.906E-01  e=3.370E-12  Yersinia pestis
  5wif-assembly1_B  TM=7.991E-01  e=1.265E-11  Yersinia pestis

Radius of gyration: 23.03 Å; Cα contacts (8 Å, |Δi|>4): 801; chains: 2; bounding box: 43×69×47 Å

Sequence (374 aa):
MDIVSLVPVTTDRLVLRPFAAGDAADVFAYQGLESVARYLYREPYSRERCEELVASRARCLSWGEEGDALALAVCRRGLPGVVGEVSLKVASAYARQAEIGWSLHPDHEGHGYATEAASALAALAFDALGVHRVFARLDVENAGSVGVCERLGMRREAHLVENDLDVDGRRWGSEYVYAALARDLRRMDIVSLVPVTTDRLVLRPFAAGDAADVFAYQGLESVARYLYREPYSRERCEELVASRARCLSWGEEGDALALAVCRRGLPGVVGEVSLKVASAYARQAEIGWSLHPDHEGHGYATEAASALAALAFDALGVHRVFARLDVENAGSVGVCERLGMRREAHLVENDLDVDGRRWGSEYVYAALARDLRR

Secondary structure (DSSP, 8-state):
--GGGG--EE-SSEEEE---GGGHHHHHHHHT-HHHHGGGTSPPPPHHHHHHHHHHHHH----SSTT-EEEEEEEETTS-S--EEEEEEEEETTTTEEEEEEEE-GGGTTSSHHHHHHHHHHHHHHHTS--SEEEEEEETT-HHHHHHHHHTT-EEEEEEEEEEE-TTS--EEEEEEEEEEGGGS--/--GGGG--EE-SSEEEE---GGGHHHHHHHHT-HHHHGGGTSPPPPHHHHHHHHHHHHH----SSTT-EEEEEEEETTS-S--EEEEEEEEETTTTEEEEEEEE-GGGTTSSHHHHHHHHHHHHHHHTS--SEEEEEEETT-HHHHHHHHHTT-EEEEEEEEEEE-TTS--EEEEEEEEEEGGGS--

pLDDT: mean 95.03, std 6.41, range [48.28, 98.94]

InterPro domains:
  IPR000182 GNAT domain [PF13302] (13-155)
  IPR000182 GNAT domain [PS51186] (14-183)
  IPR016181 Acyl-CoA N-acyltransferase [SSF55729] (7-173)
  IPR051531 N-acetyltransferase [PTHR43792] (9-180)

Solvent-accessible surface area (backbone atoms only — not comparable to full-atom values): 19424 Å² total; per-residue (Å²): 107,78,52,66,80,67,50,61,42,74,57,97,61,35,34,37,27,72,40,46,77,84,42,24,66,44,49,27,69,30,48,39,30,60,83,55,17,64,64,66,51,42,73,45,43,47,65,67,53,27,41,52,50,30,50,50,40,46,70,37,57,48,54,73,45,63,70,27,36,44,47,28,31,30,22,50,64,98,47,87,64,50,52,32,34,37,34,40,29,30,70,30,49,90,41,22,28,28,39,44,49,74,50,63,25,75,90,57,58,93,71,52,52,67,43,54,52,49,48,54,50,51,48,44,35,41,74,70,66,63,36,50,30,43,31,33,75,42,35,67,82,40,58,69,61,52,48,35,42,53,72,52,51,34,44,79,30,28,54,39,76,54,67,34,43,34,72,84,69,78,43,72,36,38,30,31,29,32,34,34,39,63,88,48,46,77,120,104,77,50,65,81,67,50,61,44,75,56,98,62,37,34,37,28,72,39,46,78,85,42,22,66,44,48,27,68,30,47,38,30,59,84,55,16,64,64,66,49,42,74,47,44,48,65,67,52,28,40,51,49,31,48,50,40,46,68,38,57,48,53,72,46,64,70,27,36,43,47,28,32,30,22,49,64,98,46,86,64,50,50,30,35,37,33,40,30,30,70,30,49,91,41,21,28,28,38,43,47,73,50,63,25,75,90,58,56,92,72,52,50,66,42,54,52,49,48,52,49,50,48,45,35,40,74,72,65,64,35,51,29,43,30,34,75,44,33,69,82,40,57,69,61,52,49,35,42,52,74,52,50,34,44,79,32,27,55,39,77,53,66,36,44,34,73,84,69,77,43,71,35,38,32,32,30,33,34,35,40,64,84,47,43,76,122

Organism: Streptomyces rubellomurinus (strain ATCC 31215) (NCBI:txid359131)